Protein AF-A0A1J3JHS0-F1 (afdb_monomer_lite)

Sequence (264 aa):
QNFRLMVSHSFENVKMEEVKPVEISSPSDQSLSLTAHSRNGKINPSTLSFKIVTESPLVVMFLFQLYGKLIQSNIPNLLPLMVAAISVPGPDKVSSHLKTQFIELKGAQVKTVSFLTYLLKSCAEYIRPHEESICKSIVNLLVTCSDSASIRKELLVSLKQVLGTDFKRGLFPLIDTLLEERVLVGTGQACFESLRPLAYSLLAEIVHHVRADLSLSQLSRIIYLFSRNMHDSTLSLNIHTTCA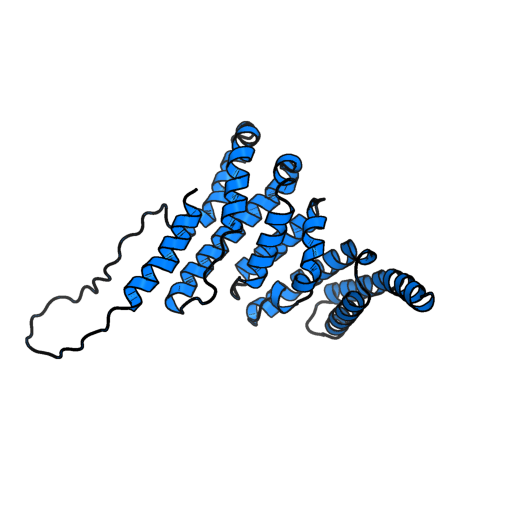RLMLNLVEPIFEKGVDQQSM

pLDDT: mean 83.48, std 18.73, range [27.42, 96.88]

Radius of gyration: 23.6 Å; chains: 1; bounding box: 76×64×50 Å

InterPro domains:
  IPR011989 Armadillo-like helical [G3DSA:1.25.10.10] (54-259)
  IPR016024 Armadillo-type fold [SSF48371] (62-252)
  IPR046807 Tra1, HEAT repeat central region [PF20175] (103-258)
  IPR050517 DNA Damage Response and Repair Kinase [PTHR11139] (23-248)

Foldseek 3Di:
DCLLVLLCVLPVVVVVVVPDDDDDDDDDDDDDDDPPVPPVDPPPPPVSDLVVLLCVLVVVVVVCVVPVVCCVVCCLVVVVVLLVLLLRDHDPDDDPVCLVVVLSSLSSSLSSLLSVLVCCVVPVVSCVVCLLSSLVSLLVSLQPHAQDLVSLQSSLVSLVSCLVHPSLVSCQVVLVSLLPPCSNQNDDPVSVLPCVVSSLLSNLSNCLVCLLVDDPVRLVSLLVVLVVVLPDPSDDPVSNVSSVVSNVSNPVSNVVVVVVVVVD

Organism: Noccaea caerulescens (NCBI:txid107243)

Structure (mmCIF, N/CA/C/O backbone):
data_AF-A0A1J3JHS0-F1
#
_entry.id   AF-A0A1J3JHS0-F1
#
loop_
_atom_site.group_PDB
_atom_site.id
_atom_site.type_symbol
_atom_site.label_atom_id
_atom_site.label_alt_id
_atom_site.label_comp_id
_atom_site.label_asym_id
_atom_site.label_entity_id
_atom_site.label_seq_id
_atom_site.pdbx_PDB_ins_code
_atom_site.Cartn_x
_atom_site.Cartn_y
_atom_site.Cartn_z
_atom_site.occupancy
_atom_site.B_iso_or_equiv
_atom_site.auth_seq_id
_atom_site.auth_comp_id
_atom_site.auth_asym_id
_atom_site.auth_atom_id
_atom_site.pdbx_PDB_model_num
ATOM 1 N N . GLN A 1 1 ? 3.697 -1.300 -23.718 1.00 64.62 1 GLN A N 1
ATOM 2 C CA . GLN A 1 1 ? 3.094 -2.356 -24.566 1.00 64.62 1 GLN A CA 1
ATOM 3 C C . GLN A 1 1 ? 3.716 -3.737 -24.315 1.00 64.62 1 GLN A C 1
ATOM 5 O O . GLN A 1 1 ? 2.967 -4.651 -24.011 1.00 64.62 1 GLN A O 1
ATOM 10 N N . ASN A 1 2 ? 5.046 -3.904 -24.307 1.00 77.44 2 ASN A N 1
ATOM 11 C CA . ASN A 1 2 ? 5.683 -5.234 -24.164 1.00 77.44 2 ASN A CA 1
ATOM 12 C C . ASN A 1 2 ? 5.692 -5.849 -22.748 1.00 77.44 2 ASN A C 1
ATOM 14 O O . ASN A 1 2 ? 6.122 -6.985 -22.588 1.00 77.44 2 ASN A O 1
ATOM 18 N N . PHE A 1 3 ? 5.224 -5.136 -21.718 1.00 79.19 3 PHE A N 1
ATOM 19 C CA . PHE A 1 3 ? 5.343 -5.580 -20.323 1.00 79.19 3 PHE A CA 1
ATOM 20 C C . PHE A 1 3 ? 4.665 -6.934 -20.057 1.00 79.19 3 PHE A C 1
ATOM 22 O O . PHE A 1 3 ? 5.246 -7.801 -19.416 1.00 79.19 3 PHE A O 1
ATOM 29 N N . ARG A 1 4 ? 3.469 -7.164 -20.618 1.00 78.19 4 ARG A N 1
ATOM 30 C CA . ARG A 1 4 ? 2.761 -8.446 -20.474 1.00 78.19 4 ARG A CA 1
ATOM 31 C C . ARG A 1 4 ? 3.523 -9.603 -21.126 1.00 78.19 4 ARG A C 1
ATOM 33 O O . ARG A 1 4 ? 3.653 -10.657 -20.521 1.00 78.19 4 ARG A O 1
ATOM 40 N N . LEU A 1 5 ? 4.068 -9.376 -22.323 1.00 79.31 5 LEU A N 1
ATOM 41 C CA . LEU A 1 5 ? 4.883 -10.363 -23.038 1.00 79.31 5 LEU A CA 1
ATOM 42 C C . LEU A 1 5 ? 6.178 -10.680 -22.283 1.00 79.31 5 LEU A C 1
ATOM 44 O O . LEU A 1 5 ? 6.598 -11.829 -22.259 1.00 79.31 5 LEU A O 1
ATOM 48 N N . MET A 1 6 ? 6.781 -9.679 -21.636 1.00 80.06 6 MET A N 1
ATOM 49 C CA . MET A 1 6 ? 7.948 -9.861 -20.773 1.00 80.06 6 MET A CA 1
ATOM 50 C C . MET A 1 6 ? 7.630 -10.786 -19.594 1.00 80.06 6 MET A C 1
ATOM 52 O O . MET A 1 6 ? 8.366 -11.737 -19.362 1.00 80.06 6 MET A O 1
ATOM 56 N N . VAL A 1 7 ? 6.506 -10.561 -18.901 1.00 78.00 7 VAL A N 1
ATOM 57 C CA . VAL A 1 7 ? 6.053 -11.436 -17.804 1.00 78.00 7 VAL A CA 1
ATOM 58 C C . VAL A 1 7 ? 5.809 -12.860 -18.307 1.00 78.00 7 VAL A C 1
ATOM 60 O O . VAL A 1 7 ? 6.374 -13.798 -17.751 1.00 78.00 7 VAL A O 1
ATOM 63 N N . SER A 1 8 ? 5.050 -13.035 -19.392 1.00 78.75 8 SER A N 1
ATOM 64 C CA . SER A 1 8 ? 4.827 -14.354 -19.999 1.00 78.75 8 SER A CA 1
ATOM 65 C C . SER A 1 8 ? 6.145 -15.045 -20.365 1.00 78.75 8 SER A C 1
ATOM 67 O O . SER A 1 8 ? 6.392 -16.166 -19.941 1.00 78.75 8 SER A O 1
ATOM 69 N N . HIS A 1 9 ? 7.063 -14.364 -21.053 1.00 79.56 9 HIS A N 1
ATOM 70 C CA . HIS A 1 9 ? 8.356 -14.937 -21.433 1.00 79.56 9 HIS A CA 1
ATOM 71 C C . HIS A 1 9 ? 9.207 -15.347 -20.220 1.00 79.56 9 HIS A C 1
ATOM 73 O O . HIS A 1 9 ? 9.848 -16.396 -20.246 1.00 79.56 9 HIS A O 1
ATOM 79 N N . SER A 1 10 ? 9.227 -14.537 -19.159 1.00 75.19 10 SER A N 1
ATOM 80 C CA . SER A 1 10 ? 10.023 -14.809 -17.958 1.00 75.19 10 SER A CA 1
ATOM 81 C C . SER A 1 10 ? 9.496 -15.979 -17.123 1.00 75.19 10 SER A C 1
ATOM 83 O O . SER A 1 10 ? 10.297 -16.652 -16.480 1.00 75.19 10 SER A O 1
ATOM 85 N N . PHE A 1 11 ? 8.184 -16.239 -17.130 1.00 76.50 11 PHE A N 1
ATOM 86 C CA . PHE A 1 11 ? 7.564 -17.229 -16.236 1.00 76.50 11 PHE A CA 1
ATOM 87 C C . PHE A 1 11 ? 6.894 -18.424 -16.949 1.00 76.50 11 PHE A C 1
ATOM 89 O O . PHE A 1 11 ? 6.669 -19.446 -16.304 1.00 76.50 11 PHE A O 1
ATOM 96 N N . GLU A 1 12 ? 6.605 -18.358 -18.255 1.00 65.94 12 GLU A N 1
ATOM 97 C CA . GLU A 1 12 ? 5.994 -19.460 -19.031 1.00 65.94 12 GLU A CA 1
ATOM 98 C C . GLU A 1 12 ? 7.023 -20.308 -19.790 1.00 65.94 12 GLU A C 1
ATOM 100 O O . GLU A 1 12 ? 6.889 -21.530 -19.807 1.00 65.94 12 GLU A O 1
ATOM 105 N N . ASN A 1 13 ? 8.092 -19.717 -20.342 1.00 54.09 13 ASN A N 1
ATOM 106 C CA . ASN A 1 13 ? 9.123 -20.489 -21.061 1.00 54.09 13 ASN A CA 1
ATOM 107 C C . ASN A 1 13 ? 9.849 -21.509 -20.166 1.00 54.09 13 ASN A C 1
ATOM 109 O O . ASN A 1 13 ? 10.362 -22.509 -20.660 1.00 54.09 13 ASN A O 1
ATOM 113 N N . VAL A 1 14 ? 9.842 -21.300 -18.848 1.00 48.62 14 VAL A N 1
ATOM 114 C CA . VAL A 1 14 ? 10.478 -22.201 -17.876 1.00 48.62 14 VAL A CA 1
ATOM 115 C C . VAL A 1 14 ? 9.631 -23.455 -17.617 1.00 48.62 14 VAL A C 1
ATOM 117 O O . VAL A 1 14 ? 10.188 -24.522 -17.372 1.00 48.62 14 VAL A O 1
ATOM 120 N N . LYS A 1 15 ? 8.297 -23.387 -17.783 1.00 42.69 15 LYS A N 1
ATOM 121 C CA . LYS A 1 15 ? 7.429 -24.577 -17.680 1.00 42.69 15 LYS A CA 1
ATOM 122 C C . LYS A 1 15 ? 7.728 -25.622 -18.762 1.00 42.69 15 LYS A C 1
ATOM 124 O O . LYS A 1 15 ? 7.463 -26.796 -18.537 1.00 42.69 15 LYS A O 1
ATOM 129 N N . MET A 1 16 ? 8.269 -25.222 -19.919 1.00 40.06 16 MET A N 1
ATOM 130 C CA . MET A 1 16 ? 8.693 -26.161 -20.969 1.00 40.06 16 MET A CA 1
ATOM 131 C C . MET A 1 16 ? 10.099 -26.737 -20.743 1.00 40.06 16 MET A C 1
ATOM 133 O O . MET A 1 16 ? 10.375 -27.833 -21.228 1.00 40.06 16 MET A O 1
ATOM 137 N N . GLU A 1 17 ? 10.983 -26.044 -20.017 1.00 41.03 17 GLU A N 1
ATOM 138 C CA . GLU A 1 17 ? 12.334 -26.548 -19.717 1.00 41.03 17 GLU A CA 1
ATOM 139 C C . GLU A 1 17 ? 12.358 -27.545 -18.543 1.00 41.03 17 GLU A C 1
ATOM 141 O O . GLU A 1 17 ? 13.196 -28.442 -18.540 1.00 41.03 17 GLU A O 1
ATOM 146 N N . GLU A 1 18 ? 11.409 -27.472 -17.601 1.00 41.03 18 GLU A N 1
ATOM 147 C CA . GLU A 1 18 ? 11.310 -28.405 -16.458 1.00 41.03 18 GLU A CA 1
ATOM 148 C C . GLU A 1 18 ? 10.850 -29.837 -16.826 1.00 41.03 18 GLU A C 1
ATOM 150 O O . GLU A 1 18 ? 10.922 -30.731 -15.987 1.00 41.03 18 GLU A O 1
ATOM 155 N N . VAL A 1 19 ? 10.399 -30.096 -18.064 1.00 35.75 19 VAL A N 1
ATOM 156 C CA . VAL A 1 19 ? 9.781 -31.387 -18.458 1.00 35.75 19 VAL A CA 1
ATOM 157 C C . VAL A 1 19 ? 10.753 -32.361 -19.147 1.00 35.75 19 VAL A C 1
ATOM 159 O O . VAL A 1 19 ? 10.361 -33.471 -19.497 1.00 35.75 19 VAL A O 1
ATOM 162 N N . LYS A 1 20 ? 12.039 -32.028 -19.330 1.00 30.12 20 LYS A N 1
ATOM 163 C CA . LYS A 1 20 ? 13.004 -33.003 -19.879 1.00 30.12 20 LYS A CA 1
ATOM 164 C C . LYS A 1 20 ? 13.671 -33.815 -18.760 1.00 30.12 20 LYS A C 1
ATOM 166 O O . LYS A 1 20 ? 14.417 -33.229 -17.976 1.00 30.12 20 LYS A O 1
ATOM 171 N N . PRO A 1 21 ? 13.459 -35.145 -18.684 1.00 30.69 21 PRO A N 1
ATOM 172 C 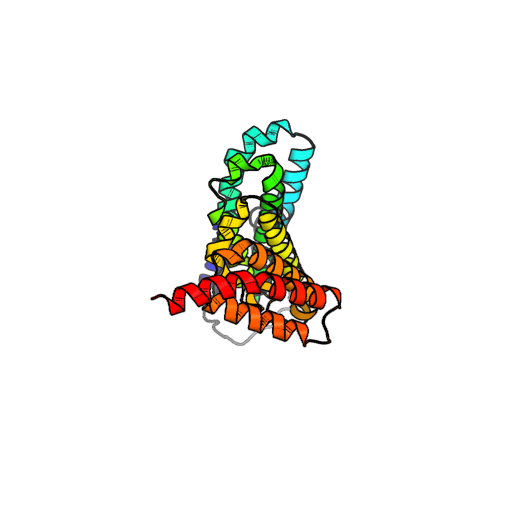CA . PRO A 1 21 ? 14.189 -35.983 -17.744 1.00 30.69 21 PRO A CA 1
ATOM 173 C C . PRO A 1 21 ? 15.673 -35.981 -18.114 1.00 30.69 21 PRO A C 1
ATOM 175 O O . PRO A 1 21 ? 16.037 -36.154 -19.277 1.00 30.69 21 PRO A O 1
ATOM 178 N N . VAL A 1 22 ? 16.523 -35.778 -17.113 1.00 39.12 22 VAL A N 1
ATOM 179 C CA . VAL A 1 22 ? 17.972 -35.948 -17.216 1.00 39.12 22 VAL A CA 1
ATOM 180 C C . VAL A 1 22 ? 18.254 -37.448 -17.303 1.00 39.12 22 VAL A C 1
ATOM 182 O O . VAL A 1 22 ? 18.176 -38.149 -16.296 1.00 39.12 22 VAL A O 1
ATOM 185 N N . GLU A 1 23 ? 18.557 -37.954 -18.499 1.00 30.56 23 GLU A N 1
ATOM 186 C CA . GLU A 1 23 ? 19.147 -39.286 -18.650 1.00 30.56 23 GLU A CA 1
ATOM 187 C C . GLU A 1 23 ? 20.603 -39.242 -18.172 1.00 30.56 23 GLU A C 1
ATOM 189 O O . GLU A 1 23 ? 21.438 -38.492 -18.680 1.00 30.56 23 GLU A O 1
ATOM 194 N N . ILE A 1 24 ? 20.884 -40.029 -17.136 1.00 36.69 24 ILE A N 1
ATOM 195 C CA . ILE A 1 24 ? 22.214 -40.236 -16.573 1.00 36.69 24 ILE A CA 1
ATOM 196 C C . ILE A 1 24 ? 22.886 -41.344 -17.387 1.00 36.69 24 ILE A C 1
ATOM 198 O O . ILE A 1 24 ? 22.492 -42.504 -17.291 1.00 36.69 24 ILE A O 1
ATOM 202 N N . SER A 1 25 ? 23.939 -41.008 -18.126 1.00 28.42 25 SER A N 1
ATOM 203 C CA . SER A 1 25 ? 24.909 -41.982 -18.634 1.00 28.42 25 SER A CA 1
ATOM 204 C C . SER A 1 25 ? 26.306 -41.609 -18.140 1.00 28.42 25 SER A C 1
ATOM 206 O O . SER A 1 25 ? 26.792 -40.505 -18.385 1.00 28.42 25 SER A O 1
ATOM 208 N N . SER A 1 26 ? 26.923 -42.529 -17.402 1.00 29.50 26 SER A N 1
ATOM 209 C CA . SER A 1 26 ? 28.291 -42.462 -16.880 1.00 29.50 26 SER A CA 1
ATOM 210 C C . SER A 1 26 ? 29.271 -43.188 -17.841 1.00 29.50 26 SER A C 1
ATOM 212 O O . SER A 1 26 ? 28.845 -43.639 -18.904 1.00 29.50 26 SER A O 1
ATOM 214 N N . PRO A 1 27 ? 30.592 -43.220 -17.583 1.00 44.06 27 PRO A N 1
ATOM 215 C CA . PRO A 1 27 ? 31.549 -42.350 -18.268 1.00 44.06 27 PRO A CA 1
ATOM 216 C C . PRO A 1 27 ? 32.598 -43.139 -19.068 1.00 44.06 27 PRO A C 1
ATOM 218 O O . PRO A 1 27 ? 32.978 -44.230 -18.657 1.00 44.06 27 PRO A O 1
ATOM 221 N N . SER A 1 28 ? 33.157 -42.578 -20.144 1.00 27.61 28 SER A N 1
ATOM 222 C CA . SER A 1 28 ? 34.489 -42.965 -20.639 1.00 27.61 28 SER A CA 1
ATOM 223 C C . SER A 1 28 ? 35.106 -41.881 -21.526 1.00 27.61 28 SER A C 1
ATOM 225 O O . SER A 1 28 ? 34.441 -41.288 -22.369 1.00 27.61 28 SER A O 1
ATOM 227 N N . ASP A 1 29 ? 36.402 -41.714 -21.293 1.00 29.14 29 ASP A N 1
ATOM 228 C CA . ASP A 1 29 ? 37.453 -41.095 -22.094 1.00 29.14 29 ASP A CA 1
ATOM 229 C C . ASP A 1 29 ? 37.758 -39.593 -21.986 1.00 29.14 29 ASP A C 1
ATOM 231 O O . ASP A 1 29 ? 36.991 -38.676 -22.270 1.00 29.14 29 ASP A O 1
ATOM 235 N N . GLN A 1 30 ? 38.994 -39.405 -21.523 1.00 40.66 30 GLN A N 1
ATOM 236 C CA . GLN A 1 30 ? 39.705 -38.192 -21.193 1.00 40.66 30 GLN A CA 1
ATOM 237 C C . GLN A 1 30 ? 40.003 -37.375 -22.451 1.00 40.66 30 GLN A C 1
ATOM 239 O O . GLN A 1 30 ? 40.671 -37.838 -23.371 1.00 40.66 30 GLN A O 1
ATOM 244 N N . SER A 1 31 ? 39.629 -36.100 -22.432 1.00 28.73 31 SER A N 1
ATOM 245 C CA . SER A 1 31 ? 40.397 -35.065 -23.119 1.00 28.73 31 SER A CA 1
ATOM 246 C C . SER A 1 31 ? 40.332 -33.774 -22.307 1.00 28.73 31 SER A C 1
ATOM 248 O O . SER A 1 31 ? 39.269 -33.323 -21.879 1.00 28.73 31 SER A O 1
ATOM 250 N N . LEU A 1 32 ? 41.512 -33.220 -22.029 1.00 37.38 32 LEU A N 1
ATOM 251 C CA . LEU A 1 32 ? 41.710 -31.929 -21.382 1.00 37.38 32 LEU A CA 1
ATOM 252 C C . LEU A 1 32 ? 41.069 -30.836 -22.246 1.00 37.38 32 LEU A C 1
ATOM 254 O O . LEU A 1 32 ? 41.682 -30.338 -23.187 1.00 37.38 32 LEU A O 1
ATOM 258 N N . SER A 1 33 ? 39.840 -30.452 -21.914 1.00 28.17 33 SER A N 1
ATOM 259 C CA . SER A 1 33 ? 39.243 -29.204 -22.375 1.00 28.17 33 SER A CA 1
ATOM 260 C C . SER A 1 33 ? 38.924 -28.343 -21.159 1.00 28.17 33 SER A C 1
ATOM 262 O O . SER A 1 33 ? 38.323 -28.791 -20.183 1.00 28.17 33 SER A O 1
ATOM 264 N N . LEU A 1 34 ? 39.415 -27.105 -21.199 1.00 30.64 34 LEU A N 1
ATOM 265 C CA . LEU A 1 34 ? 39.089 -26.049 -20.252 1.00 30.64 34 LEU A CA 1
ATOM 266 C C . LEU A 1 34 ? 37.566 -25.992 -20.104 1.00 30.64 34 LEU A C 1
ATOM 268 O O . LEU A 1 34 ? 36.862 -25.683 -21.066 1.00 30.64 34 LEU A O 1
ATOM 272 N N . THR A 1 35 ? 37.057 -26.294 -18.912 1.00 27.42 35 THR A N 1
ATOM 273 C CA . THR A 1 35 ? 35.632 -26.228 -18.585 1.00 27.42 35 THR A CA 1
ATOM 274 C C . THR A 1 35 ? 35.187 -24.770 -18.496 1.00 27.42 35 THR A C 1
ATOM 276 O O . THR A 1 35 ? 34.911 -24.223 -17.427 1.00 27.42 35 THR A O 1
ATOM 279 N N . ALA A 1 36 ? 35.060 -24.129 -19.657 1.00 27.81 36 ALA A N 1
ATOM 280 C CA . ALA A 1 36 ? 34.094 -23.065 -19.824 1.00 27.81 36 ALA A CA 1
ATOM 281 C C . ALA A 1 36 ? 32.734 -23.678 -19.482 1.00 27.81 36 ALA A C 1
ATOM 283 O O . ALA A 1 36 ? 32.179 -24.470 -20.244 1.00 27.81 36 ALA A O 1
ATOM 284 N N . HIS A 1 37 ? 32.220 -23.350 -18.299 1.00 28.58 37 HIS A N 1
ATOM 285 C CA . HIS A 1 37 ? 30.824 -23.569 -17.967 1.00 28.58 37 HIS A CA 1
ATOM 286 C C . HIS A 1 37 ? 30.012 -22.704 -18.933 1.00 28.58 37 HIS A C 1
ATOM 288 O O . HIS A 1 37 ? 29.685 -21.554 -18.639 1.00 28.58 37 HIS A O 1
ATOM 294 N N . SER A 1 38 ? 29.747 -23.245 -20.122 1.00 31.55 38 SER A N 1
ATOM 295 C CA . SER A 1 38 ? 28.842 -22.670 -21.101 1.00 31.55 38 SER A CA 1
ATOM 296 C C . SER A 1 38 ? 27.440 -22.794 -20.526 1.00 31.55 38 SER A C 1
ATOM 298 O O . SER A 1 38 ? 26.678 -23.713 -20.816 1.00 31.55 38 SER A O 1
ATOM 300 N N . ARG A 1 39 ? 27.103 -21.865 -19.629 1.00 38.50 39 ARG A N 1
ATOM 301 C CA . ARG A 1 39 ? 25.716 -21.517 -19.379 1.00 38.50 39 ARG A CA 1
ATOM 302 C C . ARG A 1 39 ? 25.221 -21.044 -20.738 1.00 38.50 39 ARG A C 1
ATOM 304 O O . ARG A 1 39 ? 25.646 -19.982 -21.184 1.00 38.50 39 ARG A O 1
ATOM 311 N N . ASN A 1 40 ? 24.390 -21.846 -21.403 1.00 41.09 40 ASN A N 1
ATOM 312 C CA . ASN A 1 40 ? 23.658 -21.483 -22.619 1.00 41.09 40 ASN A CA 1
ATOM 313 C C . ASN A 1 40 ? 22.721 -20.298 -22.320 1.00 41.09 40 ASN A C 1
ATOM 315 O O . ASN A 1 40 ? 21.499 -20.420 -22.282 1.00 41.09 40 ASN A O 1
ATOM 319 N N . GLY A 1 41 ? 23.299 -19.137 -22.030 1.00 50.50 41 GLY A N 1
ATOM 320 C CA . GLY A 1 41 ? 22.600 -17.906 -21.752 1.00 50.50 41 GLY A CA 1
ATOM 321 C C . GLY A 1 41 ? 22.137 -17.343 -23.074 1.00 50.50 41 GLY A C 1
ATOM 322 O O . GLY A 1 41 ? 22.870 -16.592 -23.711 1.00 50.50 41 GLY A O 1
ATOM 323 N N . LYS A 1 42 ? 20.911 -17.683 -23.485 1.00 55.00 42 LYS A N 1
ATOM 324 C CA . LYS A 1 42 ? 20.163 -16.806 -24.387 1.00 55.00 42 LYS A CA 1
ATOM 325 C C . LYS A 1 42 ? 20.217 -15.408 -23.773 1.00 55.00 42 LYS A C 1
ATOM 327 O O . LYS A 1 42 ? 19.659 -15.172 -22.702 1.00 55.00 42 LYS A O 1
ATOM 332 N N . ILE A 1 43 ? 20.957 -14.506 -24.411 1.00 59.75 43 ILE A N 1
ATOM 333 C CA . ILE A 1 43 ? 21.021 -13.110 -23.998 1.00 59.75 43 ILE A CA 1
ATOM 334 C C . ILE A 1 43 ? 19.647 -12.536 -24.319 1.00 59.75 43 ILE A C 1
ATOM 336 O O . ILE A 1 43 ? 19.310 -12.320 -25.482 1.00 59.75 43 ILE A O 1
ATOM 340 N N . ASN A 1 44 ? 18.821 -12.359 -23.290 1.00 66.69 44 ASN A N 1
ATOM 341 C CA . ASN A 1 44 ? 17.535 -11.709 -23.472 1.00 66.69 44 ASN A CA 1
ATOM 342 C C . ASN A 1 44 ? 17.787 -10.259 -23.915 1.00 66.69 44 ASN A C 1
ATOM 344 O O . ASN A 1 44 ? 18.641 -9.586 -23.325 1.00 66.69 44 ASN A O 1
ATOM 348 N N . PRO A 1 45 ? 17.069 -9.758 -24.933 1.00 73.94 45 PRO A N 1
ATOM 349 C CA . PRO A 1 45 ? 17.187 -8.368 -25.336 1.00 73.94 45 PRO A CA 1
ATOM 350 C C . PRO A 1 45 ? 16.861 -7.443 -24.158 1.00 73.94 45 PRO A C 1
ATOM 352 O O . PRO A 1 45 ? 16.019 -7.750 -23.313 1.00 73.94 45 PRO A O 1
ATOM 355 N N . SER A 1 46 ? 17.515 -6.282 -24.118 1.00 72.06 46 SER A N 1
ATOM 356 C CA . SER A 1 46 ? 17.318 -5.256 -23.083 1.00 72.06 46 SER A CA 1
ATOM 357 C C . SER A 1 46 ? 15.843 -4.854 -22.934 1.00 72.06 46 SER A C 1
ATOM 359 O O . SER A 1 46 ? 15.366 -4.598 -21.831 1.00 72.06 46 SER A O 1
ATOM 361 N N . THR A 1 47 ? 15.085 -4.908 -24.029 1.00 70.38 47 THR A N 1
ATOM 362 C CA . THR A 1 47 ? 13.636 -4.670 -24.077 1.00 70.38 47 THR A CA 1
ATOM 363 C C . THR A 1 47 ? 12.797 -5.654 -23.251 1.00 70.38 47 THR A C 1
ATOM 365 O O . THR A 1 47 ? 11.616 -5.386 -23.035 1.00 70.38 47 THR A O 1
ATOM 368 N N . LEU A 1 48 ? 13.386 -6.754 -22.764 1.00 74.56 48 LEU A N 1
ATOM 369 C CA . LEU A 1 48 ? 12.774 -7.753 -21.879 1.00 74.56 48 LEU A CA 1
ATOM 370 C C . LEU A 1 48 ? 13.341 -7.729 -20.444 1.00 74.56 48 LEU A C 1
ATOM 372 O O . LEU A 1 48 ? 13.111 -8.657 -19.674 1.00 74.56 48 LEU A O 1
ATOM 376 N N . SER A 1 49 ? 14.094 -6.690 -20.068 1.00 83.00 49 SER A N 1
ATOM 377 C CA . SER A 1 49 ? 14.700 -6.573 -18.737 1.00 83.00 49 SER A CA 1
ATOM 378 C C . SER A 1 49 ? 13.835 -5.761 -17.773 1.00 83.00 49 SER A C 1
ATOM 380 O O . SER A 1 49 ? 13.645 -4.557 -17.965 1.00 83.00 49 SER A O 1
ATOM 382 N N . PHE A 1 50 ? 13.400 -6.381 -16.670 1.00 84.12 50 PHE A N 1
ATOM 383 C CA . PHE A 1 50 ? 12.689 -5.680 -15.596 1.00 84.12 50 PHE A CA 1
ATOM 384 C C . PHE A 1 50 ? 13.517 -4.539 -14.995 1.00 84.12 50 PHE A C 1
ATOM 386 O O . PHE A 1 50 ? 12.955 -3.498 -14.676 1.00 84.12 50 PHE A O 1
ATOM 393 N N . LYS A 1 51 ? 14.850 -4.668 -14.927 1.00 84.44 51 LYS A N 1
ATOM 394 C CA . LYS A 1 51 ? 15.733 -3.596 -14.428 1.00 84.44 51 LYS A CA 1
ATOM 395 C C . LYS A 1 51 ? 15.626 -2.314 -15.250 1.00 84.44 51 LYS A C 1
ATOM 397 O O . LYS A 1 51 ? 15.638 -1.232 -14.683 1.00 84.44 51 LYS A O 1
ATOM 402 N N . ILE A 1 52 ? 15.482 -2.429 -16.570 1.00 84.88 52 ILE A N 1
ATOM 403 C CA . ILE A 1 52 ? 15.321 -1.256 -17.441 1.00 84.88 52 ILE A CA 1
ATOM 404 C C . ILE A 1 52 ? 13.930 -0.650 -17.262 1.00 84.88 52 ILE A C 1
ATOM 406 O O . ILE A 1 52 ? 13.788 0.570 -17.209 1.00 84.88 52 ILE A O 1
ATOM 410 N N . VAL A 1 53 ? 12.902 -1.491 -17.112 1.00 85.56 53 VAL A N 1
ATOM 411 C CA . VAL A 1 53 ? 11.541 -1.008 -16.847 1.00 85.56 53 VAL A CA 1
ATOM 412 C C . VAL A 1 53 ? 11.470 -0.260 -15.517 1.00 85.56 53 VAL A C 1
ATOM 414 O O . VAL A 1 53 ? 10.809 0.771 -15.469 1.00 85.56 53 VAL A O 1
ATOM 417 N N . THR A 1 54 ? 12.185 -0.713 -14.484 1.00 87.50 54 THR A N 1
ATOM 418 C CA . THR A 1 54 ? 12.292 -0.046 -13.173 1.00 87.50 54 THR A CA 1
ATOM 419 C C . THR A 1 54 ? 12.809 1.392 -13.282 1.00 87.50 54 THR A C 1
ATOM 421 O O . THR A 1 54 ? 12.315 2.260 -12.567 1.00 87.50 54 THR A O 1
ATOM 424 N N . GLU A 1 55 ? 13.734 1.674 -14.203 1.00 88.25 55 GLU A N 1
ATOM 425 C CA . GLU A 1 55 ? 14.291 3.022 -14.409 1.00 88.25 55 GLU A CA 1
ATOM 426 C C . GLU A 1 55 ? 13.439 3.901 -15.340 1.00 88.25 55 GLU A C 1
ATOM 428 O O . GLU A 1 55 ? 13.538 5.131 -15.321 1.00 88.25 55 GLU A O 1
ATOM 433 N N . SER A 1 56 ? 12.561 3.293 -16.146 1.00 88.50 56 SER A N 1
ATOM 434 C CA . SER A 1 56 ? 11.761 4.013 -17.143 1.00 88.50 56 SER A CA 1
ATOM 435 C C . SER A 1 56 ? 10.899 5.153 -16.578 1.00 88.50 56 SER A C 1
ATOM 437 O O . SER A 1 56 ? 10.893 6.221 -17.197 1.00 88.50 56 SER A O 1
ATOM 439 N N . PRO A 1 57 ? 10.235 5.036 -15.406 1.00 90.31 57 PRO A N 1
ATOM 440 C CA . PRO A 1 57 ? 9.402 6.119 -14.898 1.00 90.31 57 PRO A CA 1
ATOM 441 C C . PRO A 1 57 ? 10.216 7.359 -14.519 1.00 90.31 57 PRO A C 1
ATOM 443 O O . PRO A 1 57 ? 9.749 8.475 -14.722 1.00 90.31 57 PRO A O 1
ATOM 446 N N . LEU A 1 58 ? 11.452 7.186 -14.031 1.00 89.38 58 LEU A N 1
ATOM 447 C CA . LEU A 1 58 ? 12.340 8.308 -13.714 1.00 89.38 58 LEU A CA 1
ATOM 448 C C . LEU A 1 58 ? 12.792 9.042 -14.978 1.00 89.38 58 LEU A C 1
ATOM 450 O O . LEU A 1 58 ? 12.777 10.271 -15.007 1.00 89.38 58 LEU A O 1
ATOM 454 N N . VAL A 1 59 ? 13.129 8.305 -16.040 1.00 89.62 59 VAL A N 1
ATOM 455 C CA . VAL A 1 59 ? 13.484 8.901 -17.337 1.00 89.62 59 VAL A CA 1
ATOM 456 C C . VAL A 1 59 ? 12.301 9.676 -17.917 1.00 89.62 59 VAL A C 1
ATOM 458 O O . VAL A 1 59 ? 12.464 10.813 -18.355 1.00 89.62 59 VAL A O 1
ATOM 461 N N . VAL A 1 60 ? 11.096 9.102 -17.880 1.00 89.62 60 VAL A N 1
ATOM 462 C CA . VAL A 1 60 ? 9.874 9.780 -18.343 1.00 89.62 60 VAL A CA 1
ATOM 463 C C . VAL A 1 60 ? 9.589 11.028 -17.505 1.00 89.62 60 VAL A C 1
ATOM 465 O O . VAL A 1 60 ? 9.292 12.081 -18.064 1.00 89.62 60 VAL A O 1
ATOM 468 N N . MET A 1 61 ? 9.732 10.944 -16.180 1.00 87.94 61 MET A N 1
ATOM 469 C CA . MET A 1 61 ? 9.574 12.089 -15.281 1.00 87.94 61 MET A CA 1
ATOM 470 C C . MET A 1 61 ? 10.556 13.213 -15.629 1.00 87.94 61 MET A C 1
ATOM 472 O O . MET A 1 61 ? 10.148 14.368 -15.726 1.00 87.94 61 MET A O 1
ATOM 476 N N . PHE A 1 62 ? 11.823 12.883 -15.877 1.00 89.56 62 PHE A N 1
ATOM 477 C CA . PHE A 1 62 ? 12.835 13.849 -16.302 1.00 89.56 62 PHE A CA 1
ATOM 478 C C . PHE A 1 62 ? 12.485 14.497 -17.651 1.00 89.56 62 PHE A C 1
ATOM 480 O O . PHE A 1 62 ? 12.540 15.718 -17.790 1.00 89.56 62 PHE A O 1
ATOM 487 N N . LEU A 1 63 ? 12.035 13.711 -18.635 1.00 89.31 63 LEU A N 1
ATOM 488 C CA . LEU A 1 63 ? 11.587 14.244 -19.928 1.00 89.31 63 LEU A CA 1
ATOM 489 C C . LEU A 1 63 ? 10.385 15.183 -19.783 1.00 89.31 63 LEU A C 1
ATOM 491 O O . LEU A 1 63 ? 10.336 16.217 -20.444 1.00 89.31 63 LEU A O 1
ATOM 495 N N . PHE A 1 64 ? 9.433 14.866 -18.907 1.00 88.81 64 PHE A N 1
ATOM 496 C CA . PHE A 1 64 ? 8.293 15.737 -18.617 1.00 88.81 64 PHE A CA 1
ATOM 497 C C . PHE A 1 64 ? 8.699 17.025 -17.896 1.00 88.81 64 PHE A C 1
ATOM 499 O O . PHE A 1 64 ? 8.107 18.069 -18.167 1.00 88.81 64 PHE A O 1
ATOM 506 N N . GLN A 1 65 ? 9.727 16.986 -17.044 1.00 88.06 65 GLN A N 1
ATOM 507 C CA . GLN A 1 65 ? 10.298 18.190 -16.430 1.00 88.06 65 GLN A CA 1
ATOM 508 C C . GLN A 1 65 ? 10.956 19.108 -17.470 1.00 88.06 65 GLN A C 1
ATOM 510 O O . GLN A 1 65 ? 10.794 20.323 -17.392 1.00 88.06 65 GLN A O 1
ATOM 515 N N . LEU A 1 66 ? 11.650 18.546 -18.466 1.00 90.50 66 LEU A N 1
ATOM 516 C CA . LEU A 1 66 ? 12.273 19.321 -19.547 1.00 90.50 66 LEU A CA 1
ATOM 517 C C . LEU A 1 66 ? 11.261 19.826 -20.586 1.00 90.50 66 LEU A C 1
ATOM 519 O O . LEU A 1 66 ? 11.392 20.934 -21.104 1.00 90.50 66 LEU A O 1
ATOM 523 N N . TYR A 1 67 ? 10.242 19.022 -20.892 1.00 88.25 67 TYR A N 1
ATOM 524 C CA . TYR A 1 67 ? 9.301 19.260 -21.984 1.00 88.25 67 TYR A CA 1
ATOM 525 C C . TYR A 1 67 ? 7.845 19.199 -21.508 1.00 88.25 67 TYR A C 1
ATOM 527 O O . TYR A 1 67 ? 7.042 18.417 -22.017 1.00 88.25 67 TYR A O 1
ATOM 535 N N . GLY A 1 68 ? 7.465 20.069 -20.568 1.00 83.50 68 GLY A N 1
ATOM 536 C CA . GLY A 1 68 ? 6.132 20.054 -19.943 1.00 83.50 68 GLY A CA 1
ATOM 537 C C . GLY A 1 68 ? 4.942 20.109 -20.918 1.00 83.50 68 GLY A C 1
ATOM 538 O O . GLY A 1 68 ? 3.884 19.549 -20.637 1.00 83.50 68 GLY A O 1
ATOM 539 N N . LYS A 1 69 ? 5.114 20.697 -22.112 1.00 85.62 69 LYS A N 1
ATOM 540 C CA . LYS A 1 69 ? 4.079 20.722 -23.168 1.00 85.62 69 LYS A CA 1
ATOM 541 C C . LYS A 1 69 ? 3.705 19.326 -23.686 1.00 85.62 69 LYS A C 1
ATOM 543 O O . LYS A 1 69 ? 2.583 19.130 -24.139 1.00 85.62 69 LYS A O 1
ATOM 548 N N . LEU A 1 70 ? 4.623 18.360 -23.607 1.00 84.19 70 LEU A N 1
ATOM 549 C CA . LEU A 1 70 ? 4.408 16.985 -24.064 1.00 84.19 70 LEU A CA 1
ATOM 550 C C . LEU A 1 70 ? 3.576 16.152 -23.081 1.00 84.19 70 LEU A C 1
ATOM 552 O O . LEU A 1 70 ? 3.113 15.077 -23.451 1.00 84.19 70 LEU A O 1
ATOM 556 N N . ILE A 1 71 ? 3.364 16.618 -21.847 1.00 84.56 71 ILE A N 1
ATOM 557 C CA . ILE A 1 71 ? 2.604 15.871 -20.836 1.00 84.56 71 ILE A CA 1
ATOM 558 C C . ILE A 1 71 ? 1.164 15.668 -21.318 1.00 84.56 71 ILE A C 1
ATOM 560 O O . ILE A 1 71 ? 0.691 14.539 -21.408 1.00 84.56 71 ILE A O 1
ATOM 564 N N . GLN A 1 72 ? 0.488 16.751 -21.703 1.00 84.19 72 GLN A N 1
ATOM 565 C CA . GLN A 1 72 ? -0.931 16.718 -22.070 1.00 84.19 72 GLN A CA 1
ATOM 566 C C . GLN A 1 72 ? -1.212 15.853 -23.309 1.00 84.19 72 GLN A C 1
ATOM 568 O O . GLN A 1 72 ? -2.259 15.220 -23.384 1.00 84.19 72 GLN A O 1
ATOM 573 N N . SER A 1 73 ? -0.274 15.772 -24.260 1.00 89.25 73 SER A N 1
ATOM 574 C CA . SER A 1 73 ? -0.437 14.950 -25.467 1.00 89.25 73 SER A CA 1
ATOM 575 C C . SER A 1 73 ? -0.096 13.472 -25.258 1.00 89.25 73 SER A C 1
ATOM 577 O O . SER A 1 73 ? -0.654 12.614 -25.939 1.00 89.25 73 SER A O 1
ATOM 579 N N . ASN A 1 74 ? 0.807 13.151 -24.326 1.00 88.69 74 ASN A N 1
ATOM 580 C CA . ASN A 1 74 ? 1.287 11.780 -24.133 1.00 88.69 74 ASN A CA 1
ATOM 581 C C . ASN A 1 74 ? 0.598 11.040 -22.982 1.00 88.69 74 ASN A C 1
ATOM 583 O O . ASN A 1 74 ? 0.445 9.822 -23.068 1.00 88.69 74 ASN A O 1
ATOM 587 N N . ILE A 1 75 ? 0.158 11.736 -21.926 1.00 90.94 75 ILE A N 1
ATOM 588 C CA . ILE A 1 75 ? -0.505 11.116 -20.766 1.00 90.94 75 ILE A CA 1
ATOM 589 C C . ILE A 1 75 ? -1.732 10.280 -21.156 1.00 90.94 75 ILE A C 1
ATOM 591 O O . ILE A 1 75 ? -1.796 9.141 -20.690 1.00 90.94 75 ILE A O 1
ATOM 595 N N . PRO A 1 76 ? -2.645 10.735 -22.038 1.00 91.25 76 PRO A N 1
ATOM 596 C CA . PRO A 1 76 ? -3.803 9.928 -22.436 1.00 91.25 76 PRO A CA 1
ATOM 597 C C . PRO A 1 76 ? -3.429 8.566 -23.040 1.00 91.25 76 PRO A C 1
ATOM 599 O O . PRO A 1 76 ? -4.145 7.588 -22.856 1.00 91.25 76 PRO A O 1
ATOM 602 N N . ASN A 1 77 ? -2.279 8.481 -23.717 1.00 90.81 77 ASN A N 1
ATOM 603 C CA . ASN A 1 77 ? -1.785 7.246 -24.328 1.00 90.81 77 ASN A CA 1
ATOM 604 C C . ASN A 1 77 ? -0.957 6.399 -23.351 1.00 90.81 77 ASN A C 1
ATOM 606 O O . ASN A 1 77 ? -1.016 5.169 -23.369 1.00 90.81 77 ASN A O 1
ATOM 610 N N . LEU A 1 78 ? -0.156 7.048 -22.503 1.00 91.06 78 LEU A N 1
ATOM 611 C CA . LEU A 1 78 ? 0.762 6.374 -21.588 1.00 91.06 78 LEU A CA 1
ATOM 612 C C . LEU A 1 78 ? 0.038 5.807 -20.363 1.00 91.06 78 LEU A C 1
ATOM 614 O O . LEU A 1 78 ? 0.376 4.722 -19.890 1.00 91.06 78 LEU A O 1
ATOM 618 N N . LEU A 1 79 ? -0.959 6.524 -19.849 1.00 92.88 79 LEU A N 1
ATOM 619 C CA . LEU A 1 79 ? -1.610 6.196 -18.588 1.00 92.88 79 LEU A CA 1
ATOM 620 C C . LEU A 1 79 ? -2.318 4.833 -18.597 1.00 92.88 79 LEU A C 1
ATOM 622 O O . LEU A 1 79 ? -2.012 4.027 -17.714 1.00 92.88 79 LEU A O 1
ATOM 626 N N . PRO A 1 80 ? -3.139 4.482 -19.607 1.00 93.06 80 PRO A N 1
ATOM 627 C CA . PRO A 1 80 ? -3.743 3.152 -19.677 1.00 93.06 80 PRO A CA 1
ATOM 628 C C . PRO A 1 80 ? -2.701 2.027 -19.733 1.00 93.06 80 PRO A C 1
ATOM 630 O O . PRO A 1 80 ? -2.907 0.959 -19.160 1.00 93.06 80 PRO A O 1
ATOM 633 N N . LEU A 1 81 ? -1.549 2.264 -20.375 1.00 92.44 81 LEU A N 1
ATOM 634 C CA . LEU A 1 81 ? -0.462 1.283 -20.452 1.00 92.44 81 LEU A CA 1
ATOM 635 C C . LEU A 1 81 ? 0.220 1.070 -19.098 1.00 92.44 81 LEU A C 1
ATOM 637 O O . LEU A 1 81 ? 0.561 -0.066 -18.769 1.00 92.44 81 LEU A O 1
ATOM 641 N N . MET A 1 82 ? 0.414 2.138 -18.320 1.00 95.00 82 MET A N 1
ATOM 642 C CA . MET A 1 82 ? 0.959 2.055 -16.961 1.00 95.00 82 MET A CA 1
ATOM 643 C C . MET A 1 82 ? -0.009 1.325 -16.028 1.00 95.00 82 MET A C 1
ATOM 645 O O . MET A 1 82 ? 0.408 0.406 -15.326 1.00 95.00 82 MET A O 1
ATOM 649 N N . VAL A 1 83 ? -1.301 1.669 -16.077 1.00 94.94 83 VAL A N 1
ATOM 650 C CA . VAL A 1 83 ? -2.357 1.004 -15.292 1.00 94.94 83 VAL A CA 1
ATOM 651 C C . VAL A 1 83 ? -2.445 -0.483 -15.647 1.00 94.94 83 VAL A C 1
ATOM 653 O O . VAL A 1 83 ? -2.481 -1.336 -14.758 1.00 94.94 83 VAL A O 1
ATOM 656 N N . ALA A 1 84 ? -2.389 -0.823 -16.936 1.00 94.00 84 ALA A N 1
ATOM 657 C CA . ALA A 1 84 ? -2.353 -2.213 -17.377 1.00 94.00 84 ALA A CA 1
ATOM 658 C C . ALA A 1 84 ? -1.099 -2.948 -16.874 1.00 94.00 84 ALA A C 1
ATOM 660 O O . ALA A 1 84 ? -1.209 -4.090 -16.439 1.00 94.00 84 ALA A O 1
ATOM 661 N N . ALA A 1 85 ? 0.076 -2.308 -16.894 1.00 93.31 85 ALA A N 1
ATOM 662 C CA . ALA A 1 85 ? 1.335 -2.912 -16.451 1.00 93.31 85 ALA A CA 1
ATOM 663 C C . ALA A 1 85 ? 1.345 -3.237 -14.946 1.00 93.31 85 ALA A C 1
ATOM 665 O O . ALA A 1 85 ? 1.743 -4.337 -14.553 1.00 93.31 85 ALA A O 1
ATOM 666 N N . ILE A 1 86 ? 0.864 -2.322 -14.098 1.00 95.50 86 ILE A N 1
ATOM 667 C CA . ILE A 1 86 ? 0.792 -2.561 -12.645 1.00 95.50 86 ILE A CA 1
ATOM 668 C C . ILE A 1 86 ? -0.256 -3.618 -12.276 1.00 95.50 86 ILE A C 1
ATOM 670 O O . ILE A 1 86 ? -0.123 -4.267 -11.243 1.00 95.50 86 ILE A O 1
ATOM 674 N N . SER A 1 87 ? -1.256 -3.822 -13.139 1.00 94.50 87 SER A N 1
ATOM 675 C CA . SER A 1 87 ? -2.325 -4.806 -12.941 1.00 94.50 87 SER A CA 1
ATOM 676 C C . SER A 1 87 ? -1.936 -6.221 -13.382 1.00 94.50 87 SER A C 1
ATOM 678 O O . SER A 1 87 ? -2.694 -7.157 -13.138 1.00 94.50 87 SER A O 1
ATOM 680 N N . VAL A 1 88 ? -0.790 -6.411 -14.056 1.00 92.19 88 VAL A N 1
ATOM 681 C CA . VAL A 1 88 ? -0.374 -7.742 -14.527 1.00 92.19 88 VAL A CA 1
ATOM 682 C C . VAL A 1 88 ? -0.093 -8.652 -13.322 1.00 92.19 88 VAL A C 1
ATOM 684 O O . VAL A 1 88 ? 0.804 -8.341 -12.527 1.00 92.19 88 VAL A O 1
ATOM 687 N N . PRO A 1 89 ? -0.818 -9.777 -13.172 1.00 86.19 89 PRO A N 1
ATOM 688 C CA . PRO A 1 89 ? -0.546 -10.723 -12.103 1.00 86.19 89 PRO A CA 1
ATOM 689 C C . PRO A 1 89 ? 0.786 -11.435 -12.355 1.00 86.19 89 PRO A C 1
ATOM 691 O O . PRO A 1 89 ? 1.167 -11.703 -13.495 1.00 86.19 89 PRO A O 1
ATOM 694 N N . GLY A 1 90 ? 1.498 -11.741 -11.273 1.00 79.62 90 GLY A N 1
ATOM 695 C CA . GLY A 1 90 ? 2.631 -12.664 -11.316 1.00 79.62 90 GLY A CA 1
ATOM 696 C C . GLY A 1 90 ? 2.174 -14.099 -11.025 1.00 79.62 90 GLY A C 1
ATOM 697 O O . GLY A 1 90 ? 1.021 -14.296 -10.648 1.00 79.62 90 GLY A O 1
ATOM 698 N N . PRO A 1 91 ? 3.051 -15.103 -11.178 1.00 81.00 91 PRO A N 1
ATOM 699 C CA . PRO A 1 91 ? 2.714 -16.486 -10.843 1.00 81.00 91 PRO A CA 1
ATOM 700 C C . PRO A 1 91 ? 2.457 -16.663 -9.337 1.00 81.00 91 PRO A C 1
ATOM 702 O O . PRO A 1 91 ? 3.208 -16.136 -8.517 1.00 81.00 91 PRO A O 1
ATOM 705 N N . ASP A 1 92 ? 1.441 -17.459 -8.980 1.00 74.06 92 ASP A N 1
ATOM 706 C CA . ASP A 1 92 ? 1.056 -17.718 -7.579 1.00 74.06 92 ASP A CA 1
ATOM 707 C C . ASP A 1 92 ? 2.138 -18.472 -6.795 1.00 74.06 92 ASP A C 1
ATOM 709 O O . ASP A 1 92 ? 2.338 -18.261 -5.599 1.00 74.06 92 ASP A O 1
ATOM 713 N N . LYS A 1 93 ? 2.851 -19.373 -7.478 1.00 77.88 93 LYS A N 1
ATOM 714 C CA . LYS A 1 93 ? 3.958 -20.149 -6.917 1.00 77.88 93 LYS A CA 1
ATOM 715 C C . LYS A 1 93 ? 5.224 -19.832 -7.691 1.00 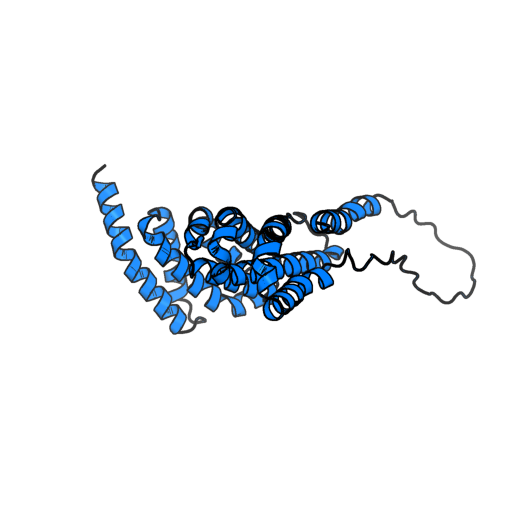77.88 93 LYS A C 1
ATOM 717 O O . LYS A 1 93 ? 5.365 -20.202 -8.853 1.00 77.88 93 LYS A O 1
ATOM 722 N N . VAL A 1 94 ? 6.147 -19.149 -7.023 1.00 81.50 94 VAL A N 1
ATOM 723 C CA . VAL A 1 94 ? 7.453 -18.794 -7.579 1.00 81.50 94 VAL A CA 1
ATOM 724 C C . VAL A 1 94 ? 8.472 -19.831 -7.115 1.00 81.50 94 VAL A C 1
ATOM 726 O O . VAL A 1 94 ? 8.708 -19.987 -5.914 1.00 81.50 94 VAL A O 1
ATOM 729 N N . SER A 1 95 ? 9.085 -20.539 -8.063 1.00 84.50 95 SER A N 1
ATOM 730 C CA . SER A 1 95 ? 10.209 -21.437 -7.792 1.00 84.50 95 SER A CA 1
ATOM 731 C C . SER A 1 95 ? 11.386 -20.666 -7.176 1.00 84.50 95 SER A C 1
ATOM 733 O O . SER A 1 95 ? 11.570 -19.471 -7.418 1.00 84.50 95 SER A O 1
ATOM 735 N N . SER A 1 96 ? 12.218 -21.333 -6.369 1.00 83.62 96 SER A N 1
ATOM 736 C CA . SER A 1 96 ? 13.344 -20.685 -5.672 1.00 83.62 96 SER A CA 1
ATOM 737 C C . SER A 1 96 ? 14.285 -19.930 -6.618 1.00 83.62 96 SER A C 1
ATOM 739 O O . SER A 1 96 ? 14.747 -18.843 -6.275 1.00 83.62 96 SER A O 1
ATOM 741 N N . HIS A 1 97 ? 14.507 -20.467 -7.820 1.00 84.44 97 HIS A N 1
ATOM 742 C CA . HIS A 1 97 ? 15.381 -19.893 -8.839 1.00 84.44 97 HIS A CA 1
ATOM 743 C C . HIS A 1 97 ? 14.781 -18.670 -9.565 1.00 84.44 97 HIS A C 1
ATOM 745 O O . HIS A 1 97 ? 15.539 -17.858 -10.090 1.00 84.44 97 HIS A O 1
ATOM 751 N N . LEU A 1 98 ? 13.452 -18.484 -9.555 1.00 85.69 98 LEU A N 1
ATOM 752 C CA . LEU A 1 98 ? 12.774 -17.322 -10.161 1.00 85.69 98 LEU A CA 1
ATOM 753 C C . LEU A 1 98 ? 12.459 -16.204 -9.160 1.00 85.69 98 LEU A C 1
ATOM 755 O O . LEU A 1 98 ? 11.979 -15.142 -9.561 1.00 85.69 98 LEU A O 1
ATOM 759 N N . LYS A 1 99 ? 12.763 -16.391 -7.868 1.00 86.06 99 LYS A N 1
ATOM 760 C CA . LYS A 1 99 ? 12.495 -15.390 -6.819 1.00 86.06 99 LYS A CA 1
ATOM 761 C C . LYS A 1 99 ? 13.077 -14.019 -7.150 1.00 86.06 99 LYS A C 1
ATOM 763 O O . LYS A 1 99 ? 12.382 -13.019 -7.013 1.00 86.06 99 LYS A O 1
ATOM 768 N N . THR A 1 100 ? 14.318 -13.963 -7.630 1.00 88.56 100 THR A N 1
ATOM 769 C CA . THR A 1 100 ? 14.967 -12.693 -7.988 1.00 88.56 100 THR A CA 1
ATOM 770 C C . THR A 1 100 ? 14.229 -11.980 -9.119 1.00 88.56 100 THR A C 1
ATOM 772 O O . THR A 1 100 ? 13.948 -10.793 -9.004 1.00 88.56 100 THR A O 1
ATOM 775 N N . GLN A 1 101 ? 13.840 -12.699 -10.176 1.00 87.00 101 GLN A N 1
ATOM 776 C CA . GLN A 1 101 ? 13.098 -12.116 -11.301 1.00 87.00 101 GLN A CA 1
ATOM 777 C C . GLN A 1 101 ? 11.703 -11.646 -10.881 1.00 87.00 101 GLN A C 1
ATOM 779 O O . GLN A 1 101 ? 11.232 -10.609 -11.337 1.00 87.00 101 GLN A O 1
ATOM 784 N N . PHE A 1 102 ? 11.051 -12.377 -9.977 1.00 89.44 102 PHE A N 1
ATOM 785 C CA . PHE A 1 102 ? 9.772 -11.964 -9.410 1.00 89.44 102 PHE A CA 1
ATOM 786 C C . PHE A 1 102 ? 9.898 -10.689 -8.568 1.00 89.44 102 PHE A C 1
ATOM 788 O O . PHE A 1 102 ? 9.072 -9.787 -8.690 1.00 89.44 102 PHE A O 1
ATOM 795 N N . ILE A 1 103 ? 10.955 -10.572 -7.758 1.00 90.44 103 ILE A N 1
ATOM 796 C CA . ILE A 1 103 ? 11.255 -9.344 -7.010 1.00 90.44 103 ILE A CA 1
ATOM 797 C C . ILE A 1 103 ? 11.520 -8.180 -7.976 1.00 90.44 103 ILE A C 1
ATOM 799 O O . ILE A 1 103 ? 11.016 -7.084 -7.746 1.00 90.44 103 ILE A O 1
ATOM 803 N N . GLU A 1 104 ? 12.247 -8.405 -9.074 1.00 90.88 104 GLU A N 1
ATOM 804 C CA . GLU A 1 104 ? 12.484 -7.383 -10.104 1.00 90.88 104 GLU A CA 1
ATOM 805 C C . GLU A 1 104 ? 11.189 -6.956 -10.814 1.00 90.88 104 GLU A C 1
ATOM 807 O O . GLU A 1 104 ? 10.969 -5.758 -10.998 1.00 90.88 104 GLU A O 1
ATOM 812 N N . LEU A 1 105 ? 10.297 -7.900 -11.140 1.00 91.81 105 LEU A N 1
ATOM 813 C CA . LEU A 1 105 ? 8.954 -7.608 -11.655 1.00 91.81 105 LEU A CA 1
ATOM 814 C C . LEU A 1 105 ? 8.180 -6.711 -10.682 1.00 91.81 105 LEU A C 1
ATOM 816 O O . LEU A 1 105 ? 7.667 -5.664 -11.081 1.00 91.81 105 LEU A O 1
ATOM 820 N N . LYS A 1 106 ? 8.113 -7.095 -9.400 1.00 93.12 106 LYS A N 1
ATOM 821 C CA . LYS A 1 106 ? 7.420 -6.302 -8.373 1.00 93.12 106 LYS A CA 1
ATOM 822 C C . LYS A 1 106 ? 8.053 -4.924 -8.221 1.00 93.12 106 LYS A C 1
ATOM 824 O O . LYS A 1 106 ? 7.324 -3.940 -8.160 1.00 93.12 106 LYS A O 1
ATOM 829 N N . GLY A 1 107 ? 9.380 -4.829 -8.251 1.00 93.69 107 GLY A N 1
ATOM 830 C CA . GLY A 1 107 ? 10.101 -3.557 -8.248 1.00 93.69 107 GLY A CA 1
ATOM 831 C C . GLY A 1 107 ? 9.693 -2.647 -9.410 1.00 93.69 107 GLY A C 1
ATOM 832 O O . GLY A 1 107 ? 9.359 -1.485 -9.186 1.00 93.69 107 GLY A O 1
ATOM 833 N N . ALA A 1 108 ? 9.629 -3.178 -10.633 1.00 93.69 108 ALA A N 1
ATOM 834 C CA . ALA A 1 108 ? 9.212 -2.422 -11.814 1.00 93.69 108 ALA A CA 1
ATOM 835 C C . ALA A 1 108 ? 7.750 -1.941 -11.726 1.00 93.69 108 ALA A C 1
ATOM 837 O O . ALA A 1 108 ? 7.446 -0.787 -12.047 1.00 93.69 108 ALA A O 1
ATOM 838 N N . GLN A 1 109 ? 6.841 -2.799 -11.244 1.00 96.12 109 GLN A N 1
ATOM 839 C CA . GLN A 1 109 ? 5.443 -2.424 -11.002 1.00 96.12 109 GLN A CA 1
ATOM 840 C C . GLN A 1 109 ? 5.353 -1.309 -9.956 1.00 96.12 109 GLN A C 1
ATOM 842 O O . GLN A 1 109 ? 4.679 -0.310 -10.188 1.00 96.12 109 GLN A O 1
ATOM 847 N N . VAL A 1 110 ? 6.085 -1.427 -8.847 1.00 96.25 110 VAL A N 1
ATOM 848 C CA . VAL A 1 110 ? 6.076 -0.431 -7.768 1.00 96.25 110 VAL A CA 1
ATOM 849 C C . VAL A 1 110 ? 6.675 0.903 -8.206 1.00 96.25 110 VAL A C 1
ATOM 851 O O . VAL A 1 110 ? 6.098 1.939 -7.896 1.00 96.25 110 VAL A O 1
ATOM 854 N N . LYS A 1 111 ? 7.739 0.925 -9.017 1.00 95.31 111 LYS A N 1
ATOM 855 C CA . LYS A 1 111 ? 8.231 2.184 -9.609 1.00 95.31 111 LYS A CA 1
ATOM 856 C C . LYS A 1 111 ? 7.211 2.841 -10.530 1.00 95.31 111 LYS A C 1
ATOM 858 O O . LYS A 1 111 ? 7.071 4.063 -10.520 1.00 95.31 111 LYS A O 1
ATOM 863 N N . THR A 1 112 ? 6.470 2.038 -11.288 1.00 95.62 112 THR A N 1
ATOM 864 C CA . THR A 1 112 ? 5.380 2.541 -12.133 1.00 95.62 112 THR A CA 1
ATOM 865 C C . THR A 1 112 ? 4.244 3.112 -11.279 1.00 95.62 112 THR A C 1
ATOM 867 O O . THR A 1 112 ? 3.742 4.191 -11.586 1.00 95.62 112 THR A O 1
ATOM 870 N N . VAL A 1 113 ? 3.886 2.450 -10.171 1.00 96.69 113 VAL A N 1
ATOM 871 C CA . VAL A 1 113 ? 2.936 2.978 -9.177 1.00 96.69 113 VAL A CA 1
ATOM 872 C C . VAL A 1 113 ? 3.431 4.304 -8.604 1.00 96.69 113 VAL A C 1
ATOM 874 O O . VAL A 1 113 ? 2.673 5.263 -8.621 1.00 96.69 113 VAL A O 1
ATOM 877 N N . SER A 1 114 ? 4.685 4.397 -8.154 1.00 95.12 114 SER A N 1
ATOM 878 C CA . SER A 1 114 ? 5.270 5.633 -7.610 1.00 95.12 114 SER A CA 1
ATOM 879 C C . SER A 1 114 ? 5.182 6.809 -8.587 1.00 95.12 114 SER A C 1
ATOM 881 O O . SER A 1 114 ? 4.966 7.953 -8.188 1.00 95.12 114 SER A O 1
ATOM 883 N N . PHE A 1 115 ? 5.322 6.540 -9.885 1.00 94.19 115 PHE A N 1
ATOM 884 C CA . PHE A 1 115 ? 5.139 7.558 -10.914 1.00 94.19 115 PHE A CA 1
ATOM 885 C C . PHE A 1 115 ? 3.663 7.903 -11.149 1.00 94.19 115 PHE A C 1
ATOM 887 O O . PHE A 1 115 ? 3.318 9.080 -11.236 1.00 94.19 115 PHE A O 1
ATOM 894 N N . LEU A 1 116 ? 2.767 6.913 -11.177 1.00 94.44 116 LEU A N 1
ATOM 895 C CA . LEU A 1 116 ? 1.323 7.160 -11.236 1.00 94.44 116 LEU A CA 1
ATOM 896 C C . LEU A 1 116 ? 0.843 7.996 -10.044 1.00 94.44 116 LEU A C 1
ATOM 898 O O . LEU A 1 116 ? 0.063 8.927 -10.232 1.00 94.44 116 LEU A O 1
ATOM 902 N N . THR A 1 117 ? 1.340 7.721 -8.835 1.00 92.25 117 THR A N 1
ATOM 903 C CA . THR A 1 117 ? 0.973 8.477 -7.634 1.00 92.25 117 THR A CA 1
ATOM 904 C C . THR A 1 117 ? 1.530 9.898 -7.641 1.00 92.25 117 THR A C 1
ATOM 906 O O . THR A 1 117 ? 0.868 10.814 -7.156 1.00 92.25 117 THR A O 1
ATOM 909 N N . TYR A 1 118 ? 2.693 10.122 -8.260 1.00 89.12 118 TYR A N 1
ATOM 910 C CA . TYR A 1 118 ? 3.197 11.468 -8.545 1.00 89.12 118 TYR A CA 1
ATOM 911 C C . TYR A 1 118 ? 2.254 12.252 -9.476 1.00 89.12 118 TYR A C 1
ATOM 913 O O . TYR A 1 118 ? 1.961 13.423 -9.220 1.00 89.12 118 TYR A O 1
ATOM 921 N N . LEU A 1 119 ? 1.716 11.603 -10.514 1.00 90.19 119 LEU A N 1
ATOM 922 C CA . LEU A 1 119 ? 0.810 12.236 -11.477 1.00 90.19 119 LEU A CA 1
ATOM 923 C C . LEU A 1 119 ? -0.572 12.585 -10.898 1.00 90.19 119 LEU A C 1
ATOM 925 O O . LEU A 1 119 ? -1.246 13.445 -11.470 1.00 90.19 119 LEU A O 1
ATOM 929 N N . LEU A 1 120 ? -0.983 11.995 -9.762 1.00 87.00 120 LEU A N 1
ATOM 930 C CA . LEU A 1 120 ? -2.295 12.243 -9.131 1.00 87.00 120 LEU A CA 1
ATOM 931 C C . LEU A 1 120 ? -2.580 13.730 -8.910 1.00 87.00 120 LEU A C 1
ATOM 933 O O . LEU A 1 120 ? -3.726 14.152 -9.020 1.00 87.00 120 LEU A O 1
ATOM 937 N N . LYS A 1 121 ? -1.547 14.532 -8.625 1.00 80.12 121 LYS A N 1
ATOM 938 C CA . LYS A 1 121 ? -1.704 15.968 -8.347 1.00 80.12 121 LYS A CA 1
ATOM 939 C C . LYS A 1 121 ? -1.810 16.832 -9.603 1.00 80.12 121 LYS A C 1
ATOM 941 O O . LYS A 1 121 ? -2.485 17.853 -9.574 1.00 80.12 121 LYS A O 1
ATOM 946 N N . SER A 1 122 ? -1.132 16.457 -10.685 1.00 84.19 122 SER A N 1
ATOM 947 C CA . SER A 1 122 ? -0.982 17.309 -11.877 1.00 84.19 122 SER A CA 1
ATOM 948 C C . SER A 1 122 ? -1.846 16.867 -13.059 1.00 84.19 122 SER A C 1
ATOM 950 O O . SER A 1 122 ? -2.047 17.639 -13.993 1.00 84.19 122 SER A O 1
ATOM 952 N N . CYS A 1 123 ? -2.347 15.630 -13.044 1.00 87.69 123 CYS A N 1
ATOM 953 C CA . CYS A 1 123 ? -3.100 15.015 -14.142 1.00 87.69 123 CYS A CA 1
ATOM 954 C C . CYS A 1 123 ? -4.364 14.294 -13.640 1.00 87.69 123 CYS A C 1
ATOM 956 O O . CYS A 1 123 ? -4.748 13.262 -14.190 1.00 87.69 123 CYS A O 1
ATOM 958 N N . ALA A 1 124 ? -5.003 14.833 -12.595 1.00 89.19 124 ALA A N 1
ATOM 959 C CA . ALA A 1 124 ? -6.128 14.205 -11.899 1.00 89.19 124 ALA A CA 1
ATOM 960 C C . ALA A 1 124 ? -7.284 13.796 -12.834 1.00 89.19 124 ALA A C 1
ATOM 962 O O . ALA A 1 124 ? -7.793 12.683 -12.721 1.00 89.19 124 ALA A O 1
ATOM 963 N N . GLU A 1 125 ? -7.645 14.648 -13.799 1.00 91.38 125 GLU A N 1
ATOM 964 C CA . GLU A 1 125 ? -8.739 14.392 -14.749 1.00 91.38 125 GLU A CA 1
ATOM 965 C C . GLU A 1 125 ? -8.517 13.132 -15.599 1.00 91.38 125 GLU A C 1
ATOM 967 O O . GLU A 1 125 ? -9.445 12.358 -15.817 1.00 91.38 125 GLU A O 1
ATOM 972 N N . TYR A 1 126 ? -7.274 12.866 -16.014 1.00 91.25 126 TYR A N 1
ATOM 973 C CA . TYR A 1 126 ? -6.943 11.655 -16.770 1.00 91.25 126 TYR A CA 1
ATOM 974 C C . TYR A 1 126 ? -6.859 10.410 -15.887 1.00 91.25 126 TYR A C 1
ATOM 976 O O . TYR A 1 126 ? -7.022 9.299 -16.381 1.00 91.25 126 TYR A O 1
ATOM 984 N N . ILE A 1 127 ? -6.579 10.575 -14.591 1.00 92.06 127 ILE A N 1
ATOM 985 C CA . ILE A 1 127 ? -6.435 9.457 -13.650 1.00 92.06 127 ILE A CA 1
ATOM 986 C C . ILE A 1 127 ? -7.784 8.998 -13.107 1.00 92.06 127 ILE A C 1
ATOM 988 O O . ILE A 1 127 ? -7.955 7.806 -12.863 1.00 92.06 127 ILE A O 1
ATOM 992 N N . ARG A 1 128 ? -8.747 9.910 -12.951 1.00 93.19 128 ARG A N 1
ATOM 993 C CA . ARG A 1 128 ? -10.068 9.631 -12.373 1.00 93.19 128 ARG A CA 1
ATOM 994 C C . ARG A 1 128 ? -10.757 8.380 -12.952 1.00 93.19 128 ARG A C 1
ATOM 996 O O . ARG A 1 128 ? -11.225 7.576 -12.151 1.00 93.19 128 ARG A O 1
ATOM 1003 N N . PRO A 1 129 ? -10.750 8.114 -14.275 1.00 94.19 129 PRO A N 1
ATOM 1004 C CA . PRO A 1 129 ? -11.332 6.886 -14.835 1.00 94.19 129 PRO A CA 1
ATOM 1005 C C . PRO A 1 129 ? -10.639 5.583 -14.398 1.00 94.19 129 PRO A C 1
ATOM 1007 O O . PRO A 1 129 ? -11.195 4.500 -14.556 1.00 94.19 129 PRO A O 1
ATOM 1010 N N . HIS A 1 130 ? -9.417 5.670 -13.874 1.00 94.00 130 HIS A N 1
ATOM 1011 C CA . HIS A 1 130 ? -8.570 4.539 -13.497 1.00 94.00 130 HIS A CA 1
ATOM 1012 C C . HIS A 1 130 ? -8.347 4.416 -11.981 1.00 94.00 130 HIS A C 1
ATOM 1014 O O . HIS A 1 130 ? -7.623 3.512 -11.559 1.00 94.00 130 HIS A O 1
ATOM 1020 N N . GLU A 1 131 ? -8.958 5.284 -11.166 1.00 93.56 131 GLU A N 1
ATOM 1021 C CA . GLU A 1 131 ? -8.791 5.347 -9.703 1.00 93.56 131 GLU A CA 1
ATOM 1022 C C . GLU A 1 131 ? -8.892 3.967 -9.043 1.00 93.56 131 GLU A C 1
ATOM 1024 O O . GLU A 1 131 ? -7.977 3.532 -8.340 1.00 93.56 131 GLU A O 1
ATOM 1029 N N . GLU A 1 132 ? -9.987 3.256 -9.305 1.00 94.31 132 GLU A N 1
ATOM 1030 C CA . GLU A 1 132 ? -10.268 1.967 -8.678 1.00 94.31 132 GLU A CA 1
ATOM 1031 C C . GLU A 1 132 ? -9.237 0.906 -9.084 1.00 94.31 132 GLU A C 1
ATOM 1033 O O . GLU A 1 132 ? -8.752 0.143 -8.248 1.00 94.31 132 GLU A O 1
ATOM 1038 N N . SER A 1 133 ? -8.840 0.889 -10.361 1.00 95.19 133 SER A N 1
ATOM 1039 C CA . SER A 1 133 ? -7.834 -0.045 -10.878 1.00 95.19 133 SER A CA 1
ATOM 1040 C C . SER A 1 133 ? -6.461 0.201 -10.256 1.00 95.19 133 SER A C 1
ATOM 1042 O O . SER A 1 133 ? -5.741 -0.756 -9.962 1.00 95.19 133 SER A O 1
ATOM 1044 N N . ILE A 1 134 ? -6.091 1.467 -10.043 1.00 95.88 134 ILE A N 1
ATOM 1045 C CA . ILE A 1 134 ? -4.830 1.841 -9.393 1.00 95.88 134 ILE A CA 1
ATOM 1046 C C . ILE A 1 134 ? -4.860 1.403 -7.928 1.00 95.88 134 ILE A C 1
ATOM 1048 O O . ILE A 1 134 ? -3.944 0.711 -7.486 1.00 95.88 134 ILE A O 1
ATOM 1052 N N . CYS A 1 135 ? -5.932 1.725 -7.200 1.00 96.19 135 CYS A N 1
ATOM 1053 C CA . CYS A 1 135 ? -6.109 1.335 -5.799 1.00 96.19 135 CYS A CA 1
ATOM 1054 C C . CYS A 1 135 ? -6.036 -0.187 -5.619 1.00 96.19 135 CYS A C 1
ATOM 1056 O O . CYS A 1 135 ? -5.229 -0.681 -4.828 1.00 96.19 135 CYS A O 1
ATOM 1058 N N . LYS A 1 136 ? -6.798 -0.940 -6.422 1.00 96.25 136 LYS A N 1
ATOM 1059 C CA . LYS A 1 136 ? -6.768 -2.411 -6.438 1.00 96.25 136 LYS A CA 1
ATOM 1060 C C . LYS A 1 136 ? -5.372 -2.953 -6.731 1.00 96.25 136 LYS A C 1
ATOM 1062 O O . LYS A 1 136 ? -4.924 -3.874 -6.056 1.00 96.25 136 LYS A O 1
ATOM 1067 N N . SER A 1 137 ? -4.660 -2.368 -7.693 1.00 96.75 137 SER A N 1
ATOM 1068 C CA . SER A 1 137 ? -3.299 -2.796 -8.036 1.00 96.75 137 SER A CA 1
ATOM 1069 C C . SER A 1 137 ? -2.317 -2.575 -6.888 1.00 96.75 137 SER A C 1
ATOM 1071 O O . SER A 1 137 ? -1.531 -3.469 -6.595 1.00 96.75 137 SER A O 1
ATOM 1073 N N . ILE A 1 138 ? -2.380 -1.434 -6.192 1.00 96.50 138 ILE A N 1
ATOM 1074 C CA . ILE A 1 138 ? -1.519 -1.151 -5.029 1.00 96.50 138 ILE A CA 1
ATOM 1075 C C . ILE A 1 138 ? -1.738 -2.194 -3.927 1.00 96.50 138 ILE A C 1
ATOM 1077 O O . ILE A 1 138 ? -0.770 -2.760 -3.418 1.00 96.50 138 ILE A O 1
ATOM 1081 N N . VAL A 1 139 ? -2.997 -2.488 -3.586 1.00 96.06 139 VAL A N 1
ATOM 1082 C CA . VAL A 1 139 ? -3.323 -3.481 -2.549 1.00 96.06 139 VAL A CA 1
ATOM 1083 C C . VAL A 1 139 ? -2.916 -4.889 -2.984 1.00 96.06 139 VAL A C 1
ATOM 1085 O O . VAL A 1 139 ? -2.263 -5.600 -2.223 1.00 96.06 139 VAL A O 1
ATOM 1088 N N . ASN A 1 140 ? -3.184 -5.274 -4.233 1.00 95.50 140 ASN A N 1
ATOM 1089 C CA . ASN A 1 140 ? -2.745 -6.565 -4.771 1.00 95.50 140 ASN A CA 1
ATOM 1090 C C . ASN A 1 140 ? -1.216 -6.704 -4.765 1.00 95.50 140 ASN A C 1
ATOM 1092 O O . ASN A 1 140 ? -0.687 -7.783 -4.490 1.00 95.50 140 ASN A O 1
ATOM 1096 N N . LEU A 1 141 ? -0.480 -5.625 -5.040 1.00 95.75 141 LEU A N 1
ATOM 1097 C CA . LEU A 1 141 ? 0.977 -5.613 -4.935 1.00 95.75 141 LEU A CA 1
ATOM 1098 C C . LEU A 1 141 ? 1.439 -5.776 -3.484 1.00 95.75 141 LEU A C 1
ATOM 1100 O O . LEU A 1 141 ? 2.372 -6.537 -3.263 1.00 95.75 141 LEU A O 1
ATOM 1104 N N . LEU A 1 142 ? 0.779 -5.161 -2.497 1.00 94.62 142 LEU A N 1
ATOM 1105 C CA . LEU A 1 142 ? 1.084 -5.376 -1.072 1.00 94.62 142 LEU A CA 1
ATOM 1106 C C . LEU A 1 142 ? 0.870 -6.835 -0.639 1.00 94.62 142 LEU A C 1
ATOM 1108 O O . LEU A 1 142 ? 1.708 -7.395 0.071 1.00 94.62 142 LEU A O 1
ATOM 1112 N N . VAL A 1 143 ? -0.210 -7.463 -1.113 1.00 93.69 143 VAL A N 1
ATOM 1113 C CA . VAL A 1 143 ? -0.530 -8.873 -0.831 1.00 93.69 143 VAL A CA 1
ATOM 1114 C C . VAL A 1 143 ? 0.482 -9.820 -1.484 1.00 93.69 143 VAL A C 1
ATOM 1116 O O . VAL A 1 143 ? 0.938 -10.771 -0.858 1.00 93.69 143 VAL A O 1
ATOM 1119 N N . THR A 1 144 ? 0.855 -9.565 -2.740 1.00 91.62 144 THR A N 1
ATOM 1120 C CA . THR A 1 144 ? 1.694 -10.482 -3.538 1.00 91.62 144 THR A CA 1
ATOM 1121 C C . THR A 1 144 ? 3.196 -10.203 -3.449 1.00 91.62 144 THR A C 1
ATOM 1123 O O . THR A 1 144 ? 4.001 -11.007 -3.922 1.00 91.62 144 THR A O 1
ATOM 1126 N N . CYS A 1 145 ? 3.608 -9.062 -2.896 1.00 88.25 145 CYS A N 1
ATOM 1127 C CA . CYS A 1 145 ? 5.017 -8.716 -2.754 1.00 88.25 145 CYS A CA 1
ATOM 1128 C C . CYS A 1 145 ? 5.687 -9.606 -1.703 1.00 88.25 145 CYS A C 1
ATOM 1130 O O . CYS A 1 145 ? 5.206 -9.755 -0.578 1.00 88.25 145 CYS A O 1
ATOM 1132 N N . SER A 1 146 ? 6.859 -10.140 -2.050 1.00 84.50 146 SER A N 1
ATOM 1133 C CA . SER A 1 146 ? 7.746 -10.822 -1.104 1.00 84.50 146 SER A CA 1
ATOM 1134 C C . SER A 1 146 ? 8.175 -9.888 0.043 1.00 84.50 146 SER A C 1
ATOM 1136 O O . SER A 1 146 ? 7.941 -8.678 -0.003 1.00 84.50 146 SER A O 1
ATOM 1138 N N . ASP A 1 147 ? 8.843 -10.419 1.068 1.00 85.69 147 ASP A N 1
ATOM 1139 C CA . ASP A 1 147 ? 9.380 -9.646 2.203 1.00 85.69 147 ASP A CA 1
ATOM 1140 C C . ASP A 1 147 ? 10.607 -8.788 1.816 1.00 85.69 147 ASP A C 1
ATOM 1142 O O . ASP A 1 147 ? 11.697 -8.911 2.372 1.00 85.69 147 ASP A O 1
ATOM 1146 N N . SER A 1 148 ? 10.435 -7.913 0.822 1.00 91.12 148 SER A N 1
ATOM 1147 C CA . SER A 1 148 ? 11.388 -6.877 0.432 1.00 91.12 148 SER A CA 1
ATOM 1148 C C . SER A 1 148 ? 10.997 -5.553 1.087 1.00 91.12 148 SER A C 1
ATOM 1150 O O . SER A 1 148 ? 10.023 -4.909 0.684 1.00 91.12 148 SER A O 1
ATOM 1152 N N . ALA A 1 149 ? 11.770 -5.134 2.092 1.00 92.31 149 ALA A N 1
ATOM 1153 C CA . ALA A 1 149 ? 11.478 -3.931 2.871 1.00 92.31 149 ALA A CA 1
ATOM 1154 C C . ALA A 1 149 ? 11.453 -2.660 2.006 1.00 92.31 149 ALA A C 1
ATOM 1156 O O . ALA A 1 149 ? 10.620 -1.784 2.226 1.00 92.31 149 ALA A O 1
ATOM 1157 N N . SER A 1 150 ? 12.326 -2.566 0.995 1.00 93.19 150 SER A N 1
ATOM 1158 C CA . SER A 1 150 ? 12.375 -1.418 0.083 1.00 93.19 150 SER A CA 1
ATOM 1159 C C . SER A 1 150 ? 11.110 -1.308 -0.767 1.00 93.19 150 SER A C 1
ATOM 1161 O O . SER A 1 150 ? 10.484 -0.251 -0.792 1.00 93.19 150 SER A O 1
ATOM 1163 N N . ILE A 1 151 ? 10.692 -2.407 -1.402 1.00 94.31 151 ILE A N 1
ATOM 1164 C CA . ILE A 1 151 ? 9.494 -2.443 -2.253 1.00 94.31 151 ILE A CA 1
ATOM 1165 C C . ILE A 1 151 ? 8.239 -2.162 -1.417 1.00 94.31 151 ILE A C 1
ATOM 1167 O O . ILE A 1 151 ? 7.412 -1.334 -1.802 1.00 94.31 151 ILE A O 1
ATOM 1171 N N . ARG A 1 152 ? 8.114 -2.790 -0.240 1.00 95.69 152 ARG A N 1
ATOM 1172 C CA . ARG A 1 152 ? 6.984 -2.560 0.675 1.00 95.69 152 ARG A CA 1
ATOM 1173 C C . ARG A 1 152 ? 6.936 -1.119 1.180 1.00 95.69 152 ARG A C 1
ATOM 1175 O O . ARG A 1 152 ? 5.865 -0.520 1.183 1.00 95.69 152 ARG A O 1
ATOM 1182 N N . LYS A 1 153 ? 8.079 -0.525 1.541 1.00 96.12 153 LYS A N 1
ATOM 1183 C CA . LYS A 1 153 ? 8.154 0.891 1.932 1.00 96.12 153 LYS A CA 1
ATOM 1184 C C . LYS A 1 153 ? 7.629 1.806 0.829 1.00 96.12 153 LYS A C 1
ATOM 1186 O O . LYS A 1 153 ? 6.849 2.706 1.123 1.00 96.12 153 LYS A O 1
ATOM 1191 N N . GLU A 1 154 ? 8.043 1.584 -0.417 1.00 95.88 154 GLU A N 1
ATOM 1192 C CA . GLU A 1 154 ? 7.566 2.378 -1.555 1.00 95.88 154 GLU A CA 1
ATOM 1193 C C . GLU A 1 154 ? 6.055 2.229 -1.755 1.00 95.88 154 GLU A C 1
ATOM 1195 O O . GLU A 1 154 ? 5.370 3.239 -1.877 1.00 95.88 154 GLU A O 1
ATOM 1200 N N . LEU A 1 155 ? 5.511 1.011 -1.660 1.00 96.88 155 LEU A N 1
ATOM 1201 C CA . LEU A 1 155 ? 4.061 0.787 -1.715 1.00 96.88 155 LEU A CA 1
ATOM 1202 C C . LEU A 1 155 ? 3.300 1.515 -0.600 1.00 96.88 155 LEU A C 1
ATOM 1204 O O . LEU A 1 155 ? 2.270 2.127 -0.872 1.00 96.88 155 LEU A O 1
ATOM 1208 N N . LEU A 1 156 ? 3.802 1.492 0.639 1.00 96.69 156 LEU A N 1
ATOM 1209 C CA . LEU A 1 156 ? 3.187 2.224 1.754 1.00 96.69 156 LEU A CA 1
ATOM 1210 C C . LEU A 1 156 ? 3.225 3.743 1.522 1.00 96.69 156 LEU A C 1
ATOM 1212 O O . LEU A 1 156 ? 2.263 4.442 1.837 1.00 96.69 156 LEU A O 1
ATOM 1216 N N . VAL A 1 157 ? 4.306 4.262 0.931 1.00 96.31 157 VAL A N 1
ATOM 1217 C CA . VAL A 1 157 ? 4.401 5.677 0.536 1.00 96.31 157 VAL A CA 1
ATOM 1218 C C . VAL A 1 157 ? 3.405 6.005 -0.579 1.00 96.31 157 VAL A C 1
ATOM 1220 O O . VAL A 1 157 ? 2.711 7.016 -0.480 1.00 96.31 157 VAL A O 1
ATOM 1223 N N . SER A 1 158 ? 3.279 5.159 -1.602 1.00 96.31 158 SER A N 1
ATOM 1224 C CA . SER A 1 158 ? 2.289 5.322 -2.673 1.00 96.31 158 SER A CA 1
ATOM 1225 C C . SER A 1 158 ? 0.859 5.296 -2.137 1.00 96.31 158 SER A C 1
ATOM 1227 O O . SER A 1 158 ? 0.052 6.151 -2.495 1.00 96.31 158 SER A O 1
ATOM 1229 N N . LEU A 1 159 ? 0.551 4.375 -1.223 1.00 96.19 159 LEU A N 1
ATOM 1230 C CA . LEU A 1 159 ? -0.757 4.294 -0.577 1.00 96.19 159 LEU A CA 1
ATOM 1231 C C . LEU A 1 159 ? -1.056 5.566 0.236 1.00 96.19 159 LEU A C 1
ATOM 1233 O O . LEU A 1 159 ? -2.146 6.124 0.125 1.00 96.19 159 LEU A O 1
ATOM 1237 N N . LYS A 1 160 ? -0.063 6.098 0.964 1.00 95.88 160 LYS A N 1
ATOM 1238 C CA . LYS A 1 160 ? -0.173 7.398 1.648 1.00 95.88 160 LYS A CA 1
ATOM 1239 C C . LYS A 1 160 ? -0.451 8.549 0.681 1.00 95.88 160 LYS A C 1
ATOM 1241 O O . LYS A 1 160 ? -1.253 9.429 0.976 1.00 95.88 160 LYS A O 1
ATOM 1246 N N . GLN A 1 161 ? 0.207 8.558 -0.475 1.00 95.25 161 GLN A N 1
ATOM 1247 C CA . GLN A 1 161 ? -0.017 9.584 -1.493 1.00 95.25 161 GLN A CA 1
ATOM 1248 C C . GLN A 1 161 ? -1.444 9.533 -2.046 1.00 95.25 161 GLN A C 1
ATOM 1250 O O . GLN A 1 161 ? -2.045 10.590 -2.202 1.00 95.25 161 GLN A O 1
ATOM 1255 N N . VAL A 1 162 ? -2.002 8.340 -2.276 1.00 95.50 162 VAL A N 1
ATOM 1256 C CA . VAL A 1 162 ? -3.408 8.177 -2.690 1.00 95.50 162 VAL A CA 1
ATOM 1257 C C . VAL A 1 162 ? -4.361 8.719 -1.619 1.00 95.50 162 VAL A C 1
ATOM 1259 O O . VAL A 1 162 ? -5.276 9.470 -1.951 1.00 95.50 162 VAL A O 1
ATOM 1262 N N . LEU A 1 163 ? -4.122 8.422 -0.336 1.00 94.00 163 LEU A N 1
ATOM 1263 C CA . LEU A 1 163 ? -4.956 8.934 0.763 1.00 94.00 163 LEU A CA 1
ATOM 1264 C C . LEU A 1 163 ? -4.979 10.460 0.860 1.00 94.00 163 LEU A C 1
ATOM 1266 O O . LEU A 1 163 ? -6.009 11.039 1.199 1.00 94.00 163 LEU A O 1
ATOM 1270 N N . GLY A 1 164 ? -3.871 11.112 0.509 1.00 92.62 164 GLY A N 1
ATOM 1271 C CA . GLY A 1 164 ? -3.765 12.570 0.457 1.00 92.62 164 GLY A CA 1
ATOM 1272 C C . GLY A 1 164 ? -4.500 13.230 -0.717 1.00 92.62 164 GLY A C 1
ATOM 1273 O O . GLY A 1 164 ? -4.301 14.421 -0.947 1.00 92.62 164 GLY A O 1
ATOM 1274 N N . THR A 1 165 ? -5.299 12.485 -1.485 1.00 93.19 165 THR A N 1
ATOM 1275 C CA . THR A 1 165 ? -6.034 12.969 -2.666 1.00 93.19 165 THR A CA 1
ATOM 1276 C C . THR A 1 165 ? -7.509 12.566 -2.617 1.00 93.19 165 THR A C 1
ATOM 1278 O O . THR A 1 165 ? -7.934 11.796 -1.753 1.00 93.19 165 THR A O 1
ATOM 1281 N N . ASP A 1 166 ? -8.303 13.053 -3.573 1.00 90.81 166 ASP A N 1
ATOM 1282 C CA . ASP A 1 166 ? -9.715 12.669 -3.708 1.00 90.81 166 ASP A CA 1
ATOM 1283 C C . ASP A 1 166 ? -9.907 11.207 -4.149 1.00 90.81 166 ASP A C 1
ATOM 1285 O O . ASP A 1 166 ? -10.995 10.658 -3.986 1.00 90.81 166 ASP A O 1
ATOM 1289 N N . PHE A 1 167 ? -8.837 10.554 -4.619 1.00 92.69 167 PHE A N 1
ATOM 1290 C CA . PHE A 1 167 ? -8.818 9.156 -5.067 1.00 92.69 167 PHE A CA 1
ATOM 1291 C C . PHE A 1 167 ? -8.811 8.129 -3.924 1.00 92.69 167 PHE A C 1
ATOM 1293 O O . PHE A 1 167 ? -8.752 6.920 -4.143 1.00 92.69 167 PHE A O 1
ATOM 1300 N N . LYS A 1 168 ? -8.837 8.593 -2.670 1.00 92.31 168 LYS A N 1
ATOM 1301 C CA . LYS A 1 168 ? -8.863 7.728 -1.483 1.00 92.31 168 LYS A CA 1
ATOM 1302 C C . LYS A 1 168 ? -10.098 6.835 -1.409 1.00 92.31 168 LYS A C 1
ATOM 1304 O O . LYS A 1 168 ? -10.033 5.784 -0.779 1.00 92.31 168 LYS A O 1
ATOM 1309 N N . ARG A 1 169 ? -11.203 7.228 -2.053 1.00 91.56 169 ARG A N 1
ATOM 1310 C CA . ARG A 1 169 ? -12.461 6.466 -2.056 1.00 91.56 169 ARG A CA 1
ATOM 1311 C C . ARG A 1 169 ? -12.285 5.088 -2.691 1.00 91.56 169 ARG A C 1
ATOM 1313 O O . ARG A 1 169 ? -12.847 4.123 -2.181 1.00 91.56 169 ARG A O 1
ATOM 1320 N N . GLY A 1 170 ? -11.431 4.965 -3.709 1.00 92.12 170 GLY A N 1
ATOM 1321 C CA . GLY A 1 170 ? -11.061 3.676 -4.300 1.00 92.12 170 GLY A CA 1
ATOM 1322 C C . GLY A 1 170 ? -10.417 2.672 -3.329 1.00 92.12 170 GLY A C 1
ATOM 1323 O O . GLY A 1 170 ? -10.396 1.478 -3.623 1.00 92.12 170 GLY A O 1
ATOM 1324 N N . LEU A 1 171 ? -9.920 3.112 -2.165 1.00 93.00 171 LEU A N 1
ATOM 1325 C CA . LEU A 1 171 ? -9.347 2.236 -1.134 1.00 93.00 171 LEU A CA 1
ATOM 1326 C C . LEU A 1 171 ? -10.391 1.671 -0.167 1.00 93.00 171 LEU A C 1
ATOM 1328 O O . LEU A 1 171 ? -10.111 0.691 0.519 1.00 93.00 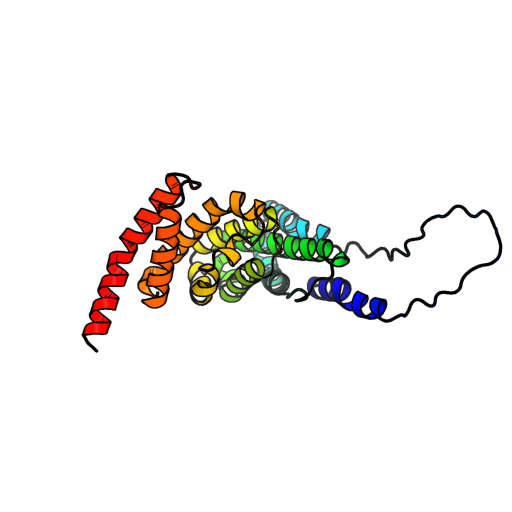171 LEU A O 1
ATOM 1332 N N . PHE A 1 172 ? -11.579 2.272 -0.086 1.00 91.19 172 PHE A N 1
ATOM 1333 C CA . PHE A 1 172 ? -12.553 1.943 0.957 1.00 91.19 172 PHE A CA 1
ATOM 1334 C C . PHE A 1 172 ? -13.079 0.505 0.823 1.00 91.19 172 PHE A C 1
ATOM 1336 O O . PHE A 1 172 ? -13.087 -0.202 1.829 1.00 91.19 172 PHE A O 1
ATOM 1343 N N . PRO A 1 173 ? -13.390 -0.007 -0.389 1.00 93.44 173 PRO A N 1
ATOM 1344 C CA . PRO A 1 173 ? -13.770 -1.411 -0.565 1.00 93.44 173 PRO A CA 1
ATOM 1345 C C . PRO A 1 173 ? -12.652 -2.415 -0.235 1.00 93.44 173 PRO A C 1
ATOM 1347 O O . PRO A 1 173 ? -12.904 -3.613 -0.175 1.00 93.44 173 PRO A O 1
ATOM 1350 N N . LEU A 1 174 ? -11.411 -1.950 -0.060 1.00 94.88 174 LEU A N 1
ATOM 1351 C CA . LEU A 1 174 ? -10.224 -2.775 0.189 1.00 94.88 174 LEU A CA 1
ATOM 1352 C C . LEU A 1 174 ? -9.788 -2.734 1.663 1.00 94.88 174 LEU A C 1
ATOM 1354 O O . LEU A 1 174 ? -8.733 -3.271 2.014 1.00 94.88 174 LEU A O 1
ATOM 1358 N N . ILE A 1 175 ? -10.579 -2.091 2.530 1.00 92.69 175 ILE A N 1
ATOM 1359 C CA . ILE A 1 175 ? -10.222 -1.850 3.929 1.00 92.69 175 ILE A CA 1
ATOM 1360 C C . ILE A 1 175 ? -9.955 -3.141 4.698 1.00 92.69 175 ILE A C 1
ATOM 1362 O O . ILE A 1 175 ? -8.981 -3.203 5.439 1.00 92.69 175 ILE A O 1
ATOM 1366 N N . ASP A 1 176 ? -10.743 -4.194 4.486 1.00 92.62 176 ASP A N 1
ATOM 1367 C CA . ASP A 1 176 ? -10.583 -5.450 5.226 1.00 92.62 176 ASP A CA 1
ATOM 1368 C C . ASP A 1 176 ? -9.222 -6.104 4.971 1.00 92.62 176 ASP A C 1
ATOM 1370 O O . ASP A 1 176 ? -8.600 -6.621 5.900 1.00 92.62 176 ASP A O 1
ATOM 1374 N N . THR A 1 177 ? -8.726 -6.001 3.735 1.00 95.00 177 THR A N 1
ATOM 1375 C CA . THR A 1 177 ? -7.380 -6.444 3.359 1.00 95.00 177 THR A CA 1
ATOM 1376 C C . THR A 1 177 ? -6.307 -5.535 3.958 1.00 95.00 177 THR A C 1
ATOM 1378 O O . THR A 1 177 ? -5.279 -6.014 4.426 1.00 95.00 177 THR A O 1
ATOM 1381 N N . LEU A 1 178 ? -6.532 -4.219 3.989 1.00 93.88 178 LEU A N 1
ATOM 1382 C CA . LEU A 1 178 ? -5.589 -3.249 4.563 1.00 93.88 178 LEU A CA 1
ATOM 1383 C C . LEU A 1 178 ? -5.520 -3.308 6.099 1.00 93.88 178 LEU A C 1
ATOM 1385 O O . LEU A 1 178 ? -4.492 -2.961 6.675 1.00 93.88 178 LEU A O 1
ATOM 1389 N N . LEU A 1 179 ? -6.575 -3.785 6.765 1.00 91.38 179 LEU A N 1
ATOM 1390 C CA . LEU A 1 179 ? -6.612 -4.054 8.208 1.00 91.38 179 LEU A CA 1
ATOM 1391 C C . LEU A 1 179 ? -5.791 -5.287 8.612 1.00 91.38 179 LEU A C 1
ATOM 1393 O O . LEU A 1 179 ? -5.603 -5.552 9.803 1.00 91.38 179 LEU A O 1
ATOM 1397 N N . GLU A 1 180 ? -5.298 -6.066 7.652 1.00 92.06 180 GLU A N 1
ATOM 1398 C CA . GLU A 1 180 ? -4.352 -7.141 7.915 1.00 92.06 180 GLU A CA 1
ATOM 1399 C C . GLU A 1 180 ? -2.931 -6.588 8.022 1.00 92.06 180 GLU A C 1
ATOM 1401 O O . GLU A 1 180 ? -2.270 -6.272 7.036 1.00 92.06 180 GLU A O 1
ATOM 1406 N N . GLU A 1 181 ? -2.412 -6.546 9.248 1.00 89.31 181 GLU A N 1
ATOM 1407 C CA . GLU A 1 181 ? -1.041 -6.114 9.541 1.00 89.31 181 GLU A CA 1
ATOM 1408 C C . GLU A 1 181 ? 0.012 -6.833 8.680 1.00 89.31 181 GLU A C 1
ATOM 1410 O O . GLU A 1 181 ? 0.954 -6.213 8.180 1.00 89.31 181 GLU A O 1
ATOM 1415 N N . ARG A 1 182 ? -0.186 -8.136 8.447 1.00 91.19 182 ARG A N 1
ATOM 1416 C CA . ARG A 1 182 ? 0.695 -8.964 7.612 1.00 91.19 182 ARG A CA 1
ATOM 1417 C C . ARG A 1 182 ? 0.719 -8.510 6.152 1.00 91.19 182 ARG A C 1
ATOM 1419 O O . ARG A 1 182 ? 1.754 -8.644 5.507 1.00 91.19 182 ARG A O 1
ATOM 1426 N N . VAL A 1 183 ? -0.377 -7.953 5.636 1.00 93.44 183 VAL A N 1
ATOM 1427 C CA . VAL A 1 183 ? -0.438 -7.431 4.263 1.00 93.44 183 VAL A CA 1
ATOM 1428 C C . VAL A 1 183 ? 0.393 -6.160 4.140 1.00 93.44 183 VAL A C 1
ATOM 1430 O O . VAL A 1 183 ? 1.163 -6.028 3.190 1.00 93.44 183 VAL A O 1
ATOM 1433 N N . LEU A 1 184 ? 0.293 -5.244 5.107 1.00 92.06 184 LEU A N 1
ATOM 1434 C CA . LEU A 1 184 ? 1.031 -3.978 5.075 1.00 92.06 184 LEU A CA 1
ATOM 1435 C C . LEU A 1 184 ? 2.531 -4.184 5.299 1.00 92.06 184 LEU A C 1
ATOM 1437 O O . LEU A 1 184 ? 3.367 -3.681 4.547 1.00 92.06 184 LEU A O 1
ATOM 1441 N N . VAL A 1 185 ? 2.873 -4.936 6.339 1.00 91.38 185 VAL A N 1
ATOM 1442 C CA . VAL A 1 185 ? 4.238 -5.007 6.859 1.00 91.38 185 VAL A CA 1
ATOM 1443 C C . VAL A 1 185 ? 5.011 -6.202 6.294 1.00 91.38 185 VAL A C 1
ATOM 1445 O O . VAL A 1 185 ? 6.217 -6.102 6.075 1.00 91.38 185 VAL A O 1
ATOM 1448 N N . GLY A 1 186 ? 4.322 -7.295 5.972 1.00 90.31 186 GLY A N 1
ATOM 1449 C CA . GLY A 1 186 ? 4.926 -8.562 5.562 1.00 90.31 186 GLY A CA 1
ATOM 1450 C C . GLY A 1 186 ? 5.126 -9.528 6.730 1.00 90.31 186 GLY A C 1
ATOM 1451 O O . GLY A 1 186 ? 4.743 -9.256 7.869 1.00 90.31 186 GLY A O 1
ATOM 1452 N N . THR A 1 187 ? 5.720 -10.681 6.432 1.00 89.75 187 THR A N 1
ATOM 1453 C CA . THR A 1 187 ? 6.014 -11.750 7.402 1.00 89.75 187 THR A CA 1
ATOM 1454 C C . THR A 1 187 ? 7.466 -11.762 7.869 1.00 89.75 187 THR A C 1
ATOM 1456 O O . THR A 1 187 ? 7.789 -12.390 8.875 1.00 89.75 187 THR A O 1
ATOM 1459 N N . GLY A 1 188 ? 8.352 -11.075 7.151 1.00 90.94 188 GLY A N 1
ATOM 1460 C CA . GLY A 1 188 ? 9.780 -11.052 7.438 1.00 90.94 188 GLY A CA 1
ATOM 1461 C C . GLY A 1 188 ? 10.121 -10.093 8.575 1.00 90.94 188 GLY A C 1
ATOM 1462 O O . GLY A 1 188 ? 9.742 -8.924 8.533 1.00 90.94 188 GLY A O 1
ATOM 1463 N N . GLN A 1 189 ? 10.921 -10.555 9.539 1.00 90.38 189 GLN A N 1
ATOM 1464 C CA . GLN A 1 189 ? 11.303 -9.782 10.729 1.00 90.38 189 GLN A CA 1
ATOM 1465 C C . GLN A 1 189 ? 11.899 -8.404 10.393 1.00 90.38 189 GLN A C 1
ATOM 1467 O O . GLN A 1 189 ? 11.515 -7.398 10.980 1.00 90.38 189 GLN A O 1
ATOM 1472 N N . ALA A 1 190 ? 12.789 -8.332 9.399 1.00 90.19 190 ALA A N 1
ATOM 1473 C CA . ALA A 1 190 ? 13.410 -7.071 8.991 1.00 90.19 190 ALA A CA 1
ATOM 1474 C C . ALA A 1 190 ? 12.395 -6.066 8.409 1.00 90.19 190 ALA A C 1
ATOM 1476 O O . ALA A 1 190 ? 12.486 -4.863 8.662 1.00 90.19 190 ALA A O 1
ATOM 1477 N N . CYS A 1 191 ? 11.407 -6.545 7.643 1.00 91.75 191 CYS A N 1
ATOM 1478 C CA . CYS A 1 191 ? 10.304 -5.702 7.174 1.00 91.75 191 CYS A CA 1
ATOM 1479 C C . CYS A 1 191 ? 9.437 -5.263 8.357 1.00 91.75 191 CYS A C 1
ATOM 1481 O O . CYS A 1 191 ? 9.064 -4.096 8.447 1.00 91.75 191 CYS A O 1
ATOM 1483 N N . PHE A 1 192 ? 9.187 -6.181 9.291 1.00 90.88 192 PHE A N 1
ATOM 1484 C CA . PHE A 1 192 ? 8.411 -5.927 10.494 1.00 90.88 192 PHE A CA 1
ATOM 1485 C C . PHE A 1 192 ? 8.975 -4.799 11.344 1.00 90.88 192 PHE A C 1
ATOM 1487 O O . PHE A 1 192 ? 8.302 -3.801 11.595 1.00 90.88 192 PHE A O 1
ATOM 1494 N N . GLU A 1 193 ? 10.238 -4.884 11.723 1.00 90.19 193 GLU A N 1
ATOM 1495 C CA . GLU A 1 193 ? 10.858 -3.862 12.564 1.00 90.19 193 GLU A CA 1
ATOM 1496 C C . GLU A 1 193 ? 10.947 -2.502 11.863 1.00 90.19 193 GLU A C 1
ATOM 1498 O O . GLU A 1 193 ? 10.686 -1.471 12.482 1.00 90.19 193 GLU A O 1
ATOM 1503 N N . SER A 1 194 ? 11.255 -2.488 10.564 1.00 92.44 194 SER A N 1
ATOM 1504 C CA . SER A 1 194 ? 11.492 -1.242 9.827 1.00 92.44 194 SER A CA 1
ATOM 1505 C C . SER A 1 194 ? 10.222 -0.520 9.365 1.00 92.44 194 SER A C 1
ATOM 1507 O O . SER A 1 194 ? 10.227 0.710 9.270 1.00 92.44 194 SER A O 1
ATOM 1509 N N . LEU A 1 195 ? 9.137 -1.243 9.062 1.00 94.81 195 LEU A N 1
ATOM 1510 C CA . LEU A 1 195 ? 7.947 -0.669 8.417 1.00 94.81 195 LEU A CA 1
ATOM 1511 C C . LEU A 1 195 ? 6.768 -0.439 9.359 1.00 94.81 195 LEU A C 1
ATOM 1513 O O . LEU A 1 195 ? 5.893 0.359 9.017 1.00 94.81 195 LEU A O 1
ATOM 1517 N N . ARG A 1 196 ? 6.745 -1.072 10.540 1.00 92.81 196 ARG A N 1
ATOM 1518 C CA . ARG A 1 196 ? 5.664 -0.918 11.532 1.00 92.81 196 ARG A CA 1
ATOM 1519 C C . ARG A 1 196 ? 5.245 0.537 11.785 1.00 92.81 196 ARG A C 1
ATOM 1521 O O . ARG A 1 196 ? 4.053 0.817 11.659 1.00 92.81 196 ARG A O 1
ATOM 1528 N N . PRO A 1 197 ? 6.166 1.490 12.059 1.00 93.00 197 PRO A N 1
ATOM 1529 C CA . PRO A 1 197 ? 5.785 2.884 12.285 1.00 93.00 197 PRO A CA 1
ATOM 1530 C C . PRO A 1 197 ? 5.000 3.495 11.124 1.00 93.00 197 PRO A C 1
ATOM 1532 O O . PRO A 1 197 ? 3.970 4.131 11.331 1.00 93.00 197 PRO A O 1
ATOM 1535 N N . LEU A 1 198 ? 5.465 3.269 9.893 1.00 94.75 198 LEU A N 1
ATOM 1536 C CA . LEU A 1 198 ? 4.823 3.794 8.693 1.00 94.75 198 LEU A CA 1
ATOM 1537 C C . LEU A 1 198 ? 3.461 3.132 8.462 1.00 94.75 198 LEU A C 1
ATOM 1539 O O . LEU A 1 198 ? 2.486 3.830 8.191 1.00 94.75 198 LEU A O 1
ATOM 1543 N N . ALA A 1 199 ? 3.393 1.807 8.597 1.00 95.06 199 ALA A N 1
ATOM 1544 C CA . ALA A 1 199 ? 2.177 1.035 8.379 1.00 95.06 199 ALA A CA 1
ATOM 1545 C C . ALA A 1 199 ? 1.068 1.405 9.373 1.00 95.06 199 ALA A C 1
ATOM 1547 O O . ALA A 1 199 ? -0.064 1.621 8.955 1.00 95.06 199 ALA A O 1
ATOM 1548 N N . TYR A 1 200 ? 1.373 1.540 10.667 1.00 94.88 200 TYR A N 1
ATOM 1549 C CA . TYR A 1 200 ? 0.356 1.880 11.667 1.00 94.88 200 TYR A CA 1
ATOM 1550 C C . TYR A 1 200 ? -0.129 3.324 11.560 1.00 94.88 200 TYR A C 1
ATOM 1552 O O . TYR A 1 200 ? -1.327 3.566 11.696 1.00 94.88 200 TYR A O 1
ATOM 1560 N N . SER A 1 201 ? 0.765 4.282 11.285 1.00 94.44 201 SER A N 1
ATOM 1561 C CA . SER A 1 201 ? 0.342 5.662 11.015 1.00 94.44 201 SER A CA 1
ATOM 1562 C C . SER A 1 201 ? -0.561 5.733 9.787 1.00 94.44 201 SER A C 1
ATOM 1564 O O . SER A 1 201 ? -1.585 6.409 9.823 1.00 94.44 201 SER A O 1
ATOM 1566 N N . LEU A 1 202 ? -0.214 4.996 8.728 1.00 95.31 202 LEU A N 1
ATOM 1567 C CA . LEU A 1 202 ? -1.023 4.919 7.519 1.00 95.31 202 LEU A CA 1
ATOM 1568 C C . LEU A 1 202 ? -2.384 4.275 7.787 1.00 95.31 202 LEU A C 1
ATOM 1570 O O . LEU A 1 202 ? -3.408 4.807 7.375 1.00 95.31 202 LEU A O 1
ATOM 1574 N N . LEU A 1 203 ? -2.410 3.159 8.515 1.00 94.44 203 LEU A N 1
ATOM 1575 C CA . LEU A 1 203 ? -3.648 2.467 8.849 1.00 94.44 203 LEU A CA 1
ATOM 1576 C C . LEU A 1 203 ? -4.576 3.343 9.693 1.00 94.44 203 LEU A C 1
ATOM 1578 O O . LEU A 1 203 ? -5.779 3.370 9.448 1.00 94.44 203 LEU A O 1
ATOM 1582 N N . ALA A 1 204 ? -4.023 4.103 10.641 1.00 95.12 204 ALA A N 1
ATOM 1583 C CA . ALA A 1 204 ? -4.797 5.055 11.429 1.00 95.12 204 ALA A CA 1
ATOM 1584 C C . ALA A 1 204 ? -5.413 6.154 10.555 1.00 95.12 204 ALA A C 1
ATOM 1586 O O . ALA A 1 204 ? -6.573 6.513 10.746 1.00 95.12 204 ALA A O 1
ATOM 1587 N N . GLU A 1 205 ? -4.660 6.663 9.580 1.00 95.19 205 GLU A N 1
ATOM 1588 C CA . GLU A 1 205 ? -5.129 7.668 8.623 1.00 95.19 205 GLU A CA 1
ATOM 1589 C C . GLU A 1 205 ? -6.247 7.120 7.719 1.00 95.19 205 GLU A C 1
ATOM 1591 O O . GLU A 1 205 ? -7.276 7.776 7.552 1.00 95.19 205 GLU A O 1
ATOM 1596 N N . ILE A 1 206 ? -6.105 5.887 7.214 1.00 94.12 206 ILE A N 1
ATOM 1597 C CA . ILE A 1 206 ? -7.154 5.205 6.438 1.00 94.12 206 ILE A CA 1
ATOM 1598 C C . ILE A 1 206 ? -8.428 5.086 7.272 1.00 94.12 206 ILE A C 1
ATOM 1600 O O . ILE A 1 206 ? -9.482 5.553 6.848 1.00 94.12 206 ILE A O 1
ATOM 1604 N N . VAL A 1 207 ? -8.327 4.492 8.467 1.00 95.00 207 VAL A N 1
ATOM 1605 C CA . VAL A 1 207 ? -9.468 4.281 9.368 1.00 95.00 207 VAL A CA 1
ATOM 1606 C C . VAL A 1 207 ? -10.142 5.604 9.703 1.00 95.00 207 VAL A C 1
ATOM 1608 O O . VAL A 1 207 ? -11.366 5.695 9.668 1.00 95.00 207 VAL A O 1
ATOM 1611 N N . HIS A 1 208 ? -9.363 6.650 9.980 1.00 94.19 208 HIS A N 1
ATOM 1612 C CA . HIS A 1 208 ? -9.907 7.974 10.245 1.00 94.19 208 HIS A CA 1
ATOM 1613 C C . HIS A 1 208 ? -10.753 8.491 9.075 1.00 94.19 208 HIS A C 1
ATOM 1615 O O . HIS A 1 208 ? -11.804 9.084 9.316 1.00 94.19 208 HIS A O 1
ATOM 1621 N N . HIS A 1 209 ? -10.331 8.256 7.830 1.00 93.06 209 HIS A N 1
ATOM 1622 C CA . HIS A 1 209 ? -11.089 8.655 6.645 1.00 93.06 209 HIS A CA 1
ATOM 1623 C C . HIS A 1 209 ? -12.357 7.833 6.411 1.00 93.06 209 HIS A C 1
ATOM 1625 O O . HIS A 1 209 ? -13.342 8.410 5.961 1.00 93.06 209 HIS A O 1
ATOM 1631 N N . VAL A 1 210 ? -12.350 6.534 6.718 1.00 92.81 210 VAL A N 1
ATOM 1632 C CA . VAL A 1 210 ? -13.493 5.638 6.449 1.00 92.81 210 VAL A CA 1
ATOM 1633 C C . VAL A 1 210 ? -14.444 5.455 7.630 1.00 92.81 210 VAL A C 1
ATOM 1635 O O . VAL A 1 210 ? -15.435 4.748 7.502 1.00 92.81 210 VAL A O 1
ATOM 1638 N N . ARG A 1 211 ? -14.162 6.059 8.793 1.00 92.25 211 ARG A N 1
ATOM 1639 C CA . ARG A 1 211 ? -14.822 5.722 10.070 1.00 92.25 211 ARG A CA 1
ATOM 1640 C C . ARG A 1 211 ? -16.353 5.734 10.053 1.00 92.25 211 ARG A C 1
ATOM 1642 O O . ARG A 1 211 ? -16.950 4.912 10.740 1.00 92.25 211 ARG A O 1
ATOM 1649 N N . ALA A 1 212 ? -16.968 6.623 9.274 1.00 89.56 212 ALA A N 1
ATOM 1650 C CA . ALA A 1 212 ? -18.423 6.711 9.155 1.00 89.56 212 ALA A CA 1
ATOM 1651 C C . ALA A 1 212 ? -19.026 5.459 8.484 1.00 89.56 212 ALA A C 1
ATOM 1653 O O . ALA A 1 212 ? -20.072 4.960 8.900 1.00 89.56 212 ALA A O 1
ATOM 1654 N N . ASP A 1 213 ? -18.31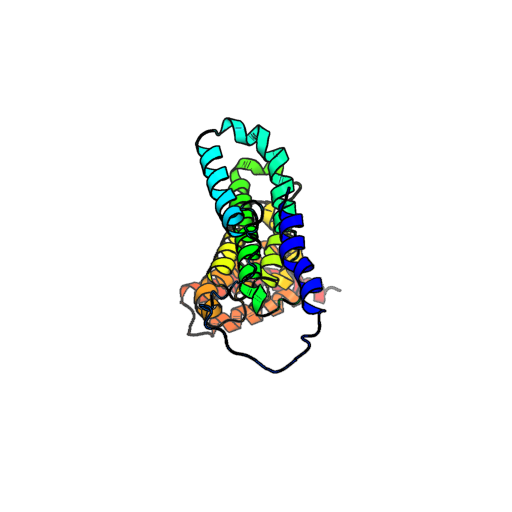4 4.886 7.514 1.00 89.44 213 ASP A N 1
ATOM 1655 C CA . ASP A 1 213 ? -18.792 3.782 6.677 1.00 89.44 213 ASP A CA 1
ATOM 1656 C C . ASP A 1 213 ? -18.436 2.398 7.249 1.00 89.44 213 ASP A C 1
ATOM 1658 O O . ASP A 1 213 ? -18.911 1.373 6.764 1.00 89.44 213 ASP A O 1
ATOM 1662 N N . LEU A 1 214 ? -17.614 2.341 8.302 1.00 91.56 214 LEU A N 1
ATOM 1663 C CA . LEU A 1 214 ? -17.181 1.081 8.908 1.00 91.56 214 LEU A CA 1
ATOM 1664 C C . LEU A 1 214 ? -18.308 0.372 9.664 1.00 91.56 214 LEU A C 1
ATOM 1666 O O . LEU A 1 214 ? -19.023 0.976 10.455 1.00 91.56 214 LEU A O 1
ATOM 1670 N N . SER A 1 215 ? -18.431 -0.939 9.504 1.00 91.75 215 SER A N 1
ATOM 1671 C CA . SER A 1 215 ? -19.335 -1.759 10.325 1.00 91.75 215 SER A CA 1
ATOM 1672 C C 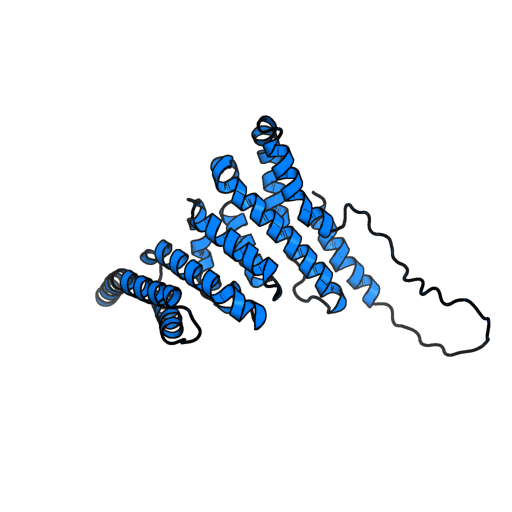. SER A 1 215 ? -18.833 -1.916 11.771 1.00 91.75 215 SER A C 1
ATOM 1674 O O . SER A 1 215 ? -17.641 -1.770 12.051 1.00 91.75 215 SER A O 1
ATOM 1676 N N . LEU A 1 216 ? -19.721 -2.278 12.706 1.00 91.56 216 LEU A N 1
ATOM 1677 C CA . LEU A 1 216 ? -19.338 -2.541 14.104 1.00 91.56 216 LEU A CA 1
ATOM 1678 C C . LEU A 1 216 ? -18.305 -3.673 14.243 1.00 91.56 216 LEU A C 1
ATOM 1680 O O . LEU A 1 216 ? -17.421 -3.595 15.096 1.00 91.56 216 LEU A O 1
ATOM 1684 N N . SER A 1 217 ? -18.360 -4.698 13.385 1.00 91.81 217 SER A N 1
ATOM 1685 C CA . SER A 1 217 ? -17.367 -5.781 13.372 1.00 91.81 217 SER A CA 1
ATOM 1686 C C . SER A 1 217 ? -15.981 -5.280 12.950 1.00 91.81 217 SER A C 1
ATOM 1688 O O . SER A 1 217 ? -14.979 -5.625 13.582 1.00 91.81 217 SER A O 1
ATOM 1690 N N . GLN A 1 218 ? -15.912 -4.411 11.937 1.00 93.38 218 GLN A N 1
ATOM 1691 C CA . GLN A 1 218 ? -14.663 -3.768 11.521 1.00 93.38 218 GLN A CA 1
ATOM 1692 C C . GLN A 1 218 ? -14.128 -2.834 12.609 1.00 93.38 218 GLN A C 1
ATOM 1694 O O . GLN A 1 218 ? -12.943 -2.904 12.936 1.00 93.38 218 GLN A O 1
ATOM 1699 N N . LEU A 1 219 ? -14.991 -2.015 13.220 1.00 94.44 219 LEU A N 1
ATOM 1700 C CA . LEU A 1 219 ? -14.621 -1.138 14.336 1.00 94.44 219 LEU A CA 1
ATOM 1701 C C . LEU A 1 219 ? -14.053 -1.942 15.511 1.00 94.44 219 LEU A C 1
ATOM 1703 O O . LEU A 1 219 ? -12.991 -1.598 16.023 1.00 94.44 219 LEU A O 1
ATOM 1707 N N . SER A 1 220 ? -14.686 -3.055 15.888 1.00 93.69 220 SER A N 1
ATOM 1708 C CA . SER A 1 220 ? -14.183 -3.953 16.935 1.00 93.69 220 SER A CA 1
ATOM 1709 C C . SER A 1 220 ? -12.780 -4.485 16.612 1.00 93.69 220 SER A C 1
ATOM 1711 O O . SER A 1 220 ? -11.867 -4.387 17.438 1.00 93.69 220 SER A O 1
ATOM 1713 N N . ARG A 1 221 ? -12.566 -4.967 15.379 1.00 93.75 221 ARG A N 1
ATOM 1714 C CA . ARG A 1 221 ? -11.256 -5.450 14.910 1.00 93.75 221 ARG A CA 1
ATOM 1715 C C . ARG A 1 221 ? -10.187 -4.356 14.961 1.00 93.75 221 ARG A C 1
ATOM 1717 O O . ARG A 1 221 ? -9.058 -4.622 15.374 1.00 93.75 221 ARG A O 1
ATOM 1724 N N . ILE A 1 222 ? -10.538 -3.134 14.566 1.00 95.06 222 ILE A N 1
ATOM 1725 C CA . ILE A 1 222 ? -9.655 -1.962 14.609 1.00 95.06 222 ILE A CA 1
ATOM 1726 C C . ILE A 1 222 ? -9.291 -1.617 16.052 1.00 95.06 222 ILE A C 1
ATOM 1728 O O . ILE A 1 222 ? -8.108 -1.487 16.359 1.00 95.06 222 ILE A O 1
ATOM 1732 N N . ILE A 1 223 ? -10.273 -1.509 16.950 1.00 95.50 223 ILE A N 1
ATOM 1733 C CA . ILE A 1 223 ? -10.024 -1.205 18.365 1.00 95.50 223 ILE A CA 1
ATOM 1734 C C . ILE A 1 223 ? -9.098 -2.253 18.981 1.00 95.50 223 ILE A C 1
ATOM 1736 O O . ILE A 1 223 ? -8.127 -1.887 19.643 1.00 95.50 223 ILE A O 1
ATOM 1740 N N . TYR A 1 224 ? -9.326 -3.541 18.713 1.00 94.94 224 TYR A N 1
ATOM 1741 C CA . TYR A 1 224 ? -8.446 -4.606 19.191 1.00 94.94 224 TYR A CA 1
ATOM 1742 C C . TYR A 1 224 ? -7.006 -4.449 18.677 1.00 94.94 224 TYR A C 1
ATOM 1744 O O . TYR A 1 224 ? -6.057 -4.522 19.460 1.00 94.94 224 TYR A O 1
ATOM 1752 N N . LEU A 1 225 ? -6.830 -4.183 17.378 1.00 94.06 225 LEU A N 1
ATOM 1753 C CA . LEU A 1 225 ? -5.515 -3.968 16.768 1.00 94.06 225 LEU A CA 1
ATOM 1754 C C . LEU A 1 225 ? -4.778 -2.778 17.408 1.00 94.06 225 LEU A C 1
ATOM 1756 O O . LEU A 1 225 ? -3.643 -2.920 17.861 1.00 94.06 225 LEU A O 1
ATOM 1760 N N . PHE A 1 226 ? -5.422 -1.612 17.483 1.00 95.75 226 PHE A N 1
ATOM 1761 C CA . PHE A 1 226 ? -4.798 -0.397 18.014 1.00 95.75 226 PHE A CA 1
ATOM 1762 C C . PHE A 1 226 ? -4.595 -0.441 19.536 1.00 95.75 226 PHE A C 1
ATOM 1764 O O . PHE A 1 226 ? -3.638 0.154 20.031 1.00 95.75 226 PHE A O 1
ATOM 1771 N N . SER A 1 227 ? -5.410 -1.206 20.270 1.00 95.62 227 SER A N 1
ATOM 1772 C CA . SER A 1 227 ? -5.177 -1.493 21.693 1.00 95.62 227 SER A CA 1
ATOM 1773 C C . SER A 1 227 ? -3.926 -2.348 21.887 1.00 95.62 227 SER A C 1
ATOM 1775 O O . SER A 1 227 ? -3.091 -2.031 22.730 1.00 95.62 227 SER A O 1
ATOM 1777 N N . ARG A 1 228 ? -3.727 -3.393 21.068 1.00 94.81 228 ARG A N 1
ATOM 1778 C CA . ARG A 1 228 ? -2.489 -4.194 21.104 1.00 94.81 228 ARG A CA 1
ATOM 1779 C C . ARG A 1 228 ? -1.255 -3.339 20.830 1.00 94.81 228 ARG A C 1
ATOM 1781 O O . ARG A 1 228 ? -0.276 -3.458 21.557 1.00 94.81 228 ARG A O 1
ATOM 1788 N N . ASN A 1 229 ? -1.332 -2.440 19.849 1.00 93.56 229 ASN A N 1
ATOM 1789 C CA . ASN A 1 229 ? -0.242 -1.512 19.539 1.00 93.56 229 ASN A CA 1
ATOM 1790 C C . ASN A 1 229 ? 0.042 -0.538 20.695 1.00 93.56 229 ASN A C 1
ATOM 1792 O O . ASN A 1 229 ? 1.194 -0.189 20.928 1.00 93.56 229 ASN A O 1
ATOM 1796 N N . MET A 1 230 ? -0.979 -0.116 21.447 1.00 94.88 230 MET A N 1
ATOM 1797 C CA . MET A 1 230 ? -0.793 0.726 22.634 1.00 94.88 230 MET A CA 1
ATOM 1798 C C . MET A 1 230 ? 0.025 0.028 23.728 1.00 94.88 230 MET A C 1
ATOM 1800 O O . MET A 1 230 ? 0.806 0.668 24.426 1.00 94.88 230 MET A O 1
ATOM 1804 N N . HIS A 1 231 ? -0.151 -1.284 23.876 1.00 94.56 231 HIS A N 1
ATOM 1805 C CA . HIS A 1 231 ? 0.550 -2.083 24.880 1.00 94.56 231 HIS A CA 1
ATOM 1806 C C . HIS A 1 231 ? 1.920 -2.600 24.415 1.00 94.56 231 HIS A C 1
ATOM 1808 O O . HIS A 1 231 ? 2.651 -3.185 25.214 1.00 94.56 231 HIS A O 1
ATOM 1814 N N . ASP A 1 232 ? 2.294 -2.385 23.152 1.00 94.00 232 ASP A N 1
ATOM 1815 C CA . ASP A 1 232 ? 3.601 -2.775 22.627 1.00 94.00 232 ASP A CA 1
ATOM 1816 C C . ASP A 1 232 ? 4.665 -1.726 22.989 1.00 94.00 232 ASP A C 1
ATOM 1818 O O . ASP A 1 232 ? 4.723 -0.638 22.409 1.00 94.00 232 ASP A O 1
ATOM 1822 N N . SER A 1 233 ? 5.537 -2.070 23.940 1.00 92.69 233 SER A N 1
ATOM 1823 C CA . SER A 1 233 ? 6.631 -1.213 24.415 1.00 92.69 233 SER A CA 1
ATOM 1824 C C . SER A 1 233 ? 7.763 -1.021 23.401 1.00 92.69 233 SER A C 1
ATOM 1826 O O . SER A 1 233 ? 8.610 -0.151 23.595 1.00 92.69 233 SER A O 1
ATOM 1828 N N . THR A 1 234 ? 7.791 -1.800 22.315 1.00 92.06 234 THR A N 1
ATOM 1829 C CA . THR A 1 234 ? 8.795 -1.665 21.247 1.00 92.06 234 THR A CA 1
ATOM 1830 C C . THR A 1 234 ? 8.474 -0.534 20.268 1.00 92.06 234 THR A C 1
ATOM 1832 O O . THR A 1 234 ? 9.316 -0.168 19.446 1.00 92.06 234 THR A O 1
ATOM 1835 N N . LEU A 1 235 ? 7.263 0.028 20.335 1.00 92.19 235 LEU A N 1
ATOM 1836 C CA . LEU A 1 235 ? 6.822 1.135 19.491 1.00 92.19 235 LEU A CA 1
ATOM 1837 C C . LEU A 1 235 ? 7.172 2.487 20.116 1.00 92.19 235 LEU A C 1
ATOM 1839 O O . LEU A 1 235 ? 7.273 2.644 21.329 1.00 92.19 235 LEU A O 1
ATOM 1843 N N . SER A 1 236 ? 7.352 3.496 19.263 1.00 93.50 236 SER A N 1
ATOM 1844 C CA . SER A 1 236 ? 7.654 4.849 19.723 1.00 93.50 236 SER A CA 1
ATOM 1845 C C . SER A 1 236 ? 6.420 5.543 20.305 1.00 93.50 236 SER A C 1
ATOM 1847 O O . SER A 1 236 ? 5.287 5.305 19.879 1.00 93.50 236 SER A O 1
ATOM 1849 N N . LEU A 1 237 ? 6.652 6.507 21.201 1.00 93.94 237 LEU A N 1
ATOM 1850 C CA . LEU A 1 237 ? 5.598 7.321 21.820 1.00 93.94 237 LEU A CA 1
ATOM 1851 C C . LEU A 1 237 ? 4.673 8.004 20.794 1.00 93.94 237 LEU A C 1
ATOM 1853 O O . LEU A 1 237 ? 3.480 8.189 21.040 1.00 93.94 237 LEU A O 1
ATOM 1857 N N . ASN A 1 238 ? 5.200 8.364 19.620 1.00 93.81 238 ASN A N 1
ATOM 1858 C CA . ASN A 1 238 ? 4.406 8.965 18.549 1.00 93.81 238 ASN A CA 1
ATOM 1859 C C . ASN A 1 238 ? 3.341 7.994 18.002 1.00 93.81 238 ASN A C 1
ATOM 1861 O O . ASN A 1 238 ? 2.211 8.392 17.706 1.00 93.81 238 ASN A O 1
ATOM 1865 N N . ILE A 1 239 ? 3.678 6.705 17.901 1.00 94.44 239 ILE A N 1
ATOM 1866 C CA . ILE A 1 239 ? 2.737 5.667 17.471 1.00 94.44 239 ILE A CA 1
ATOM 1867 C C . ILE A 1 239 ? 1.679 5.455 18.549 1.00 94.44 239 ILE A C 1
ATOM 1869 O O . ILE A 1 239 ? 0.495 5.454 18.221 1.00 94.44 239 ILE A O 1
ATOM 1873 N N . HIS A 1 240 ? 2.070 5.355 19.822 1.00 96.19 240 HIS A N 1
ATOM 1874 C CA . HIS A 1 240 ? 1.114 5.261 20.934 1.00 96.19 240 HIS A CA 1
ATOM 1875 C C . HIS A 1 240 ? 0.139 6.439 20.929 1.00 96.19 240 HIS A C 1
ATOM 1877 O O . HIS A 1 240 ? -1.072 6.242 20.936 1.00 96.19 240 HIS A O 1
ATOM 1883 N N . THR A 1 241 ? 0.642 7.665 20.775 1.00 96.12 241 THR A N 1
ATOM 1884 C CA . THR A 1 241 ? -0.199 8.870 20.667 1.00 96.12 241 THR A CA 1
ATOM 1885 C C . THR A 1 241 ? -1.183 8.785 19.494 1.00 96.12 241 THR A C 1
ATOM 1887 O O . THR A 1 241 ? -2.352 9.149 19.630 1.00 96.12 241 THR A O 1
ATOM 1890 N N . THR A 1 242 ? -0.736 8.266 18.347 1.00 96.06 242 THR A N 1
ATOM 1891 C CA . THR A 1 242 ? -1.593 8.045 17.170 1.00 96.06 242 THR A CA 1
ATOM 1892 C C . THR A 1 242 ? -2.684 7.013 17.460 1.00 96.06 242 THR A C 1
ATOM 1894 O O . THR A 1 242 ? -3.845 7.248 17.128 1.00 96.06 242 THR A O 1
ATOM 1897 N N . CYS A 1 243 ? -2.340 5.908 18.128 1.00 95.88 243 CYS A N 1
ATOM 1898 C CA . CYS A 1 243 ? -3.289 4.867 18.522 1.00 95.88 243 CYS A CA 1
ATOM 1899 C C . CYS A 1 243 ? -4.360 5.424 19.474 1.00 95.88 243 CYS A C 1
ATOM 1901 O O . CYS A 1 243 ? -5.547 5.232 19.226 1.00 95.88 243 CYS A O 1
ATOM 1903 N N . ALA A 1 244 ? -3.962 6.172 20.511 1.00 96.50 244 ALA A N 1
ATOM 1904 C CA . ALA A 1 244 ? -4.894 6.800 21.456 1.00 96.50 244 ALA A CA 1
ATOM 1905 C C . ALA A 1 244 ? -5.848 7.761 20.743 1.00 96.50 244 ALA A C 1
ATOM 1907 O O . ALA A 1 244 ? -7.063 7.685 20.922 1.00 96.50 244 ALA A O 1
ATOM 1908 N N . ARG A 1 245 ? -5.301 8.642 19.896 1.00 96.56 245 ARG A N 1
ATOM 1909 C CA . ARG A 1 245 ? -6.093 9.613 19.135 1.00 96.56 245 ARG A CA 1
ATOM 1910 C C . ARG A 1 245 ? -7.096 8.927 18.216 1.00 96.56 245 ARG A C 1
ATOM 1912 O O . ARG A 1 245 ? -8.230 9.384 18.115 1.00 96.56 245 ARG A O 1
ATOM 1919 N N . LEU A 1 246 ? -6.690 7.856 17.536 1.00 96.19 246 LEU A N 1
ATOM 1920 C CA . LEU A 1 246 ? -7.596 7.108 16.676 1.00 96.19 246 LEU A CA 1
ATOM 1921 C C . LEU A 1 246 ? -8.731 6.488 17.487 1.00 96.19 246 LEU A C 1
ATOM 1923 O O . LEU A 1 246 ? -9.883 6.713 17.146 1.00 96.19 246 LEU A O 1
ATOM 1927 N N . MET A 1 247 ? -8.416 5.762 18.563 1.00 95.75 247 MET A N 1
ATOM 1928 C CA . MET A 1 247 ? -9.432 5.116 19.399 1.00 95.75 247 MET A CA 1
ATOM 1929 C C . MET A 1 247 ? -10.430 6.133 19.968 1.00 95.75 247 MET A C 1
ATOM 1931 O O . MET A 1 247 ? -11.628 5.871 19.942 1.00 95.75 247 MET A O 1
ATOM 1935 N N . LEU A 1 248 ? -9.966 7.320 20.380 1.00 95.69 248 LEU A N 1
ATOM 1936 C CA . LEU A 1 248 ? -10.840 8.416 20.810 1.00 95.69 248 LEU A CA 1
ATOM 1937 C C . LEU A 1 248 ? -11.789 8.879 19.690 1.00 95.69 248 LEU A C 1
ATOM 1939 O O . LEU A 1 248 ? -12.981 9.040 19.920 1.00 95.69 248 LEU A O 1
ATOM 1943 N N . ASN A 1 249 ? -11.279 9.034 18.465 1.00 94.94 249 ASN A N 1
ATOM 1944 C CA . ASN A 1 249 ? -12.081 9.433 17.301 1.00 94.94 249 ASN A CA 1
ATOM 1945 C C . ASN A 1 249 ? -13.067 8.353 16.821 1.00 94.94 249 ASN A C 1
ATOM 1947 O O . ASN A 1 249 ? -13.906 8.638 15.969 1.00 94.94 249 ASN A O 1
ATOM 1951 N N . LEU A 1 250 ? -12.947 7.116 17.307 1.00 95.50 250 LEU A N 1
ATOM 1952 C CA . LEU A 1 250 ? -13.866 6.026 16.980 1.00 95.50 250 LEU A CA 1
ATOM 1953 C C . LEU A 1 250 ? -15.020 5.899 17.980 1.00 95.50 250 LEU A C 1
ATOM 1955 O O . LEU A 1 250 ? -15.968 5.178 17.688 1.00 95.50 250 LEU A O 1
ATOM 1959 N N . VAL A 1 251 ? -14.984 6.611 19.112 1.00 94.38 251 VAL A N 1
ATOM 1960 C CA . VAL A 1 251 ? -16.050 6.568 20.128 1.00 94.38 251 VAL A CA 1
ATOM 1961 C C . VAL A 1 251 ? -17.398 7.000 19.548 1.00 94.38 251 VAL A C 1
ATOM 1963 O O . VAL A 1 251 ? -18.390 6.310 19.751 1.00 94.38 251 VAL A O 1
ATOM 1966 N N . GLU A 1 252 ? -17.428 8.099 18.795 1.00 91.94 252 GLU A N 1
ATOM 1967 C CA . GLU A 1 252 ? -18.652 8.624 18.176 1.00 91.94 252 GLU A CA 1
ATOM 1968 C C . GLU A 1 252 ? -19.244 7.646 17.135 1.00 91.94 252 GLU A C 1
ATOM 1970 O O . GLU A 1 252 ? -20.381 7.220 17.337 1.00 91.94 252 GLU A O 1
ATOM 1975 N N . PRO A 1 253 ? -18.486 7.144 16.133 1.00 91.94 253 PRO A N 1
ATOM 1976 C CA . PRO A 1 253 ? -18.981 6.106 15.220 1.00 91.94 253 PRO A CA 1
ATOM 1977 C C . PRO A 1 253 ? -19.478 4.822 15.902 1.00 91.94 253 PRO A C 1
ATOM 1979 O O . PRO A 1 253 ? -20.392 4.167 15.400 1.00 91.94 253 PRO A O 1
ATOM 1982 N N . ILE A 1 254 ? -18.860 4.423 17.021 1.00 93.00 254 ILE A N 1
ATOM 1983 C CA . ILE A 1 254 ? -19.296 3.257 17.804 1.00 93.00 254 ILE A CA 1
ATOM 1984 C C . ILE A 1 254 ? -20.628 3.552 18.496 1.00 93.00 254 ILE A C 1
ATOM 1986 O O . ILE A 1 254 ? -21.516 2.701 18.488 1.00 93.00 254 ILE A O 1
ATOM 1990 N N . PHE A 1 255 ? -20.764 4.739 19.089 1.00 91.88 255 PHE A N 1
ATOM 1991 C CA . PHE A 1 255 ? -21.979 5.153 19.780 1.00 91.88 255 PHE A CA 1
ATOM 1992 C C . PHE A 1 255 ? -23.171 5.214 18.822 1.00 91.88 255 PHE A C 1
ATOM 1994 O O . PHE A 1 255 ? -24.182 4.570 19.091 1.00 91.88 255 PHE A O 1
ATOM 2001 N N . GLU A 1 256 ? -23.031 5.904 17.686 1.00 90.00 256 GLU A N 1
ATOM 2002 C CA . GLU A 1 256 ? -24.096 6.046 16.682 1.00 90.00 256 GLU A CA 1
ATOM 2003 C C . GLU A 1 256 ? -24.627 4.679 16.220 1.00 90.00 256 GLU A C 1
ATOM 2005 O O . GLU A 1 256 ? -25.817 4.394 16.337 1.00 90.00 256 GLU A O 1
ATOM 2010 N N . LYS A 1 257 ? -23.732 3.770 15.814 1.00 86.81 257 LYS A N 1
ATOM 2011 C CA . LYS A 1 257 ? -24.124 2.432 15.332 1.00 86.81 257 LYS A CA 1
ATOM 2012 C C . LYS A 1 257 ? -24.647 1.519 16.442 1.00 86.81 257 LYS A C 1
ATOM 2014 O O . LYS A 1 257 ? -25.398 0.585 16.167 1.00 86.81 257 LYS A O 1
ATOM 2019 N N . GLY A 1 258 ? -24.226 1.746 17.686 1.00 77.25 258 GLY A N 1
ATOM 2020 C CA . GLY A 1 258 ? -24.731 1.020 18.850 1.00 77.25 258 GLY A CA 1
ATOM 2021 C C . GLY A 1 258 ? -26.189 1.364 19.169 1.00 77.25 258 GLY A C 1
ATOM 2022 O O . GLY A 1 258 ? -26.945 0.478 19.566 1.00 77.25 258 GLY A O 1
ATOM 2023 N N . VAL A 1 259 ? -26.599 2.618 18.950 1.00 74.31 259 VAL A N 1
ATOM 2024 C CA . VAL A 1 259 ? -27.996 3.061 19.116 1.00 74.31 259 VAL A CA 1
ATOM 2025 C C . VAL A 1 259 ? -28.892 2.497 18.006 1.00 74.31 259 VAL A C 1
ATOM 2027 O O . VAL A 1 259 ? -30.000 2.032 18.285 1.00 74.31 259 VAL A O 1
ATOM 2030 N N . ASP A 1 260 ? -28.396 2.443 16.768 1.00 63.03 260 ASP A N 1
ATOM 2031 C CA . ASP A 1 260 ? -29.127 1.864 15.629 1.00 63.03 260 ASP A CA 1
ATOM 2032 C C . ASP A 1 260 ? -29.449 0.370 15.829 1.00 63.03 260 ASP A C 1
ATOM 2034 O O . ASP A 1 260 ? -30.510 -0.098 15.425 1.00 63.03 260 ASP A O 1
ATOM 2038 N N . GLN A 1 261 ? -28.576 -0.392 16.500 1.00 59.72 261 GLN A N 1
ATOM 2039 C CA . GLN A 1 261 ? -28.828 -1.810 16.807 1.00 59.72 261 GLN A CA 1
ATOM 2040 C C . GLN A 1 261 ? -29.810 -2.047 17.960 1.00 59.72 261 GLN A C 1
ATOM 2042 O O . GLN A 1 261 ? -30.373 -3.132 18.043 1.00 59.72 261 GLN A O 1
ATOM 2047 N N . GLN A 1 262 ? -30.007 -1.079 18.859 1.00 55.59 262 GLN A N 1
ATOM 2048 C CA . GLN A 1 262 ? -30.991 -1.190 19.947 1.00 55.59 262 GLN A CA 1
ATOM 2049 C C . GLN A 1 262 ? -32.403 -0.761 19.520 1.00 55.59 262 GLN A C 1
ATOM 2051 O O . GLN A 1 262 ? -33.359 -1.002 20.255 1.00 55.59 262 GLN A O 1
ATOM 2056 N N . SER A 1 263 ? -32.532 -0.105 18.364 1.00 52.81 263 SER A N 1
ATOM 2057 C CA . SER A 1 263 ? -33.793 0.424 17.832 1.00 52.81 263 SER A CA 1
ATOM 2058 C C . SER A 1 263 ? -34.402 -0.409 16.692 1.00 52.81 263 SER A C 1
ATOM 2060 O O . SER A 1 263 ? -35.491 -0.070 16.224 1.00 52.81 263 SER A O 1
ATOM 2062 N N . MET A 1 264 ? -33.747 -1.506 16.288 1.00 45.06 264 MET A N 1
ATOM 2063 C CA . MET A 1 264 ? -34.293 -2.566 15.421 1.00 45.06 264 MET A CA 1
ATOM 2064 C C . MET A 1 264 ? -34.630 -3.820 16.225 1.00 45.06 264 MET A C 1
ATOM 2066 O O . MET A 1 264 ? -35.623 -4.485 15.858 1.00 45.06 264 MET A O 1
#

Secondary structure (DSSP, 8-state):
-THHHHHHHHHHHHHHHTTS-------------------------GGG-HHHHHHHHHHHHHHHHH-THHHHHHHHHHHHHHHHHHTPPPPSS--GGGHHHHHHHHHHHHHHHHHHHHHTTT-HHHHGGGHHHHHHHHHHHHHH--S-HHHHHHHHHHHHHHHTSGGGGGGGGGHHHHT-HHHHH-SSHHHHHHHHHHHHHHHHHHHHHHTTT--HHHHHHHHHHHHHHHH-TTS-HHHHHHHHHHHHHTHHHHHHHHHHHH--